Protein AF-0000000066105383 (afdb_homodimer)

Secondary structure (DSSP, 8-state):
---EEEPPPSSEEEEEEEETT-HHHHHHHTT--TT--S-EEEEEEEEETTTEEEEEEEEET----HHHHHHHHHH-TT-EEEEEETTEEEEEEE----SEEESSB--S-TT-GGG-TTS----EEEEEEETTEEEEEETTT--EES-GGGGB-/---EEEPPPSSEEEEEEEETT-HHHHHHHTT--TT--S-EEEEEEEEETTTEEEEEEEEET----HHHHHHHHHH-TT-EEEEEETTEEEEEEE----SEEESSB--S-TT-GGG-TTS----EEEEEEETTEEEEEETTT--EES-GGGGB-

Sequence (306 aa):
MRELVVSKIKEGTVIDHINAGKALLVLKILKIQPGTDLTVSMAMNVPSSKMGKKDIVKVEGMFIRDEELNKIALISPNATINLIRDYEIERKFKVSPPEVVEGVLKCPNHACISNAEREPITPKFYIKTEEMRATARCHYCGRKIENLDNYISMRELVVSKIKEGTVIDHINAGKALLVLKILKIQPGTDLTVSMAMNVPSSKMGKKDIVKVEGMFIRDEELNKIALISPNATINLIRDYEIERKFKVSPPEVVEGVLKCPNHACISNAEREPITPKFYIKTEEMRATARCHYCGRKIENLDNYIS

Radius of gyration: 21.51 Å; Cα contacts (8 Å, |Δi|>4): 738; chains: 2; bounding box: 36×56×56 Å

Organism: Archaeoglobus fulgidus (strain ATCC 49558 / DSM 4304 / JCM 9628 / NBRC 100126 / VC-16) (NCBI:txid224325)

pLDDT: mean 93.0, std 10.9, range [31.27, 98.62]

Structure (mmCIF, N/CA/C/O backbone):
data_AF-0000000066105383-model_v1
#
loop_
_entity.id
_entity.type
_entity.pdbx_description
1 polymer 'Aspartate carbamoyltransferase regulatory chain'
#
loop_
_atom_site.group_PDB
_atom_site.id
_atom_site.type_symbol
_atom_site.label_atom_id
_atom_site.label_alt_id
_atom_site.label_comp_id
_atom_site.label_asym_id
_atom_site.label_entity_id
_atom_site.label_seq_id
_atom_site.pdbx_PDB_ins_code
_atom_site.Cartn_x
_atom_site.Cartn_y
_atom_site.Cartn_z
_atom_site.occupancy
_atom_site.B_iso_or_equiv
_atom_site.auth_seq_id
_atom_site.auth_comp_id
_atom_site.auth_asym_id
_atom_site.auth_atom_id
_atom_site.pdbx_PDB_model_num
ATOM 1 N N . MET A 1 1 ? -7.113 18.406 -16.406 1 31.95 1 MET A N 1
ATOM 2 C CA . MET A 1 1 ? -6.309 17.875 -15.312 1 31.95 1 MET A CA 1
ATOM 3 C C . MET A 1 1 ? -5.543 16.625 -15.742 1 31.95 1 MET A C 1
ATOM 5 O O . MET A 1 1 ? -6.129 15.703 -16.312 1 31.95 1 MET A O 1
ATOM 9 N N . ARG A 1 2 ? -4.27 16.703 -15.906 1 37.91 2 ARG A N 1
ATOM 10 C CA . ARG A 1 2 ? -3.381 15.891 -16.719 1 37.91 2 ARG A CA 1
ATOM 11 C C . ARG A 1 2 ? -3.238 14.484 -16.156 1 37.91 2 ARG A C 1
ATOM 13 O O . ARG A 1 2 ? -3.453 14.266 -14.953 1 37.91 2 ARG A O 1
ATOM 20 N N . GLU A 1 3 ? -3.445 13.445 -16.969 1 42.78 3 GLU A N 1
ATOM 21 C CA . GLU A 1 3 ? -3.131 12.031 -16.766 1 42.78 3 GLU A CA 1
ATOM 22 C C . GLU A 1 3 ? -1.906 11.859 -15.875 1 42.78 3 GLU A C 1
ATOM 24 O O . GLU A 1 3 ? -0.933 12.609 -15.992 1 42.78 3 GLU A O 1
ATOM 29 N N . LEU A 1 4 ? -2.236 11.453 -14.656 1 47.28 4 LEU A N 1
ATOM 30 C CA . LEU A 1 4 ? -1.013 11.07 -13.961 1 47.28 4 LEU A CA 1
ATOM 31 C C . LEU A 1 4 ? -0.136 10.188 -14.836 1 47.28 4 LEU A C 1
ATOM 33 O O . LEU A 1 4 ? -0.562 9.109 -15.258 1 47.28 4 LEU A O 1
ATOM 37 N N . VAL A 1 5 ? 0.763 10.883 -15.555 1 45.59 5 VAL A N 1
ATOM 38 C CA . VAL A 1 5 ? 1.732 10.125 -16.344 1 45.59 5 VAL A CA 1
ATOM 39 C C . VAL A 1 5 ? 2.855 9.625 -15.438 1 45.59 5 VAL A C 1
ATOM 41 O O . VAL A 1 5 ? 3.518 10.414 -14.766 1 45.59 5 VAL A O 1
ATOM 44 N N . VAL A 1 6 ? 2.594 8.352 -14.961 1 57.38 6 VAL A N 1
ATOM 45 C CA . VAL A 1 6 ? 3.775 7.848 -14.266 1 57.38 6 VAL A CA 1
ATOM 46 C C . VAL A 1 6 ? 4.918 7.656 -15.266 1 57.38 6 VAL A C 1
ATOM 48 O O . VAL A 1 6 ? 4.734 7.043 -16.312 1 57.38 6 VAL A O 1
ATOM 51 N N . SER A 1 7 ? 5.926 8.375 -15.062 1 63.88 7 SER A N 1
ATOM 52 C CA . SER A 1 7 ?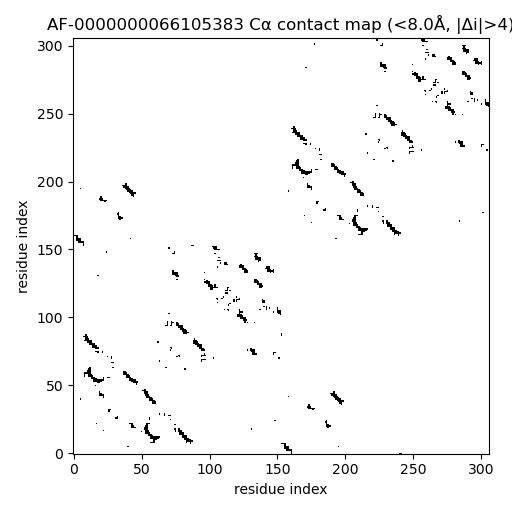 7.098 8.414 -15.93 1 63.88 7 SER A CA 1
ATOM 53 C C . SER A 1 7 ? 7.711 7.027 -16.094 1 63.88 7 SER A C 1
ATOM 55 O O . SER A 1 7 ? 7.504 6.148 -15.25 1 63.88 7 SER A O 1
ATOM 57 N N . LYS A 1 8 ? 8.344 6.855 -17.188 1 78.31 8 LYS A N 1
ATOM 58 C CA . LYS A 1 8 ? 9.148 5.66 -17.438 1 78.31 8 LYS A CA 1
ATOM 59 C C . LYS A 1 8 ? 10.25 5.516 -16.391 1 78.31 8 LYS A C 1
ATOM 61 O O . LYS A 1 8 ? 10.805 6.512 -15.922 1 78.31 8 LYS A O 1
ATOM 66 N N . ILE A 1 9 ? 10.344 4.352 -15.953 1 87 9 ILE A N 1
ATOM 67 C CA . ILE A 1 9 ? 11.414 4.109 -14.992 1 87 9 ILE A CA 1
ATOM 68 C C . ILE A 1 9 ? 12.695 3.727 -15.734 1 87 9 ILE A C 1
ATOM 70 O O . ILE A 1 9 ? 12.648 3.012 -16.734 1 87 9 ILE A O 1
ATOM 74 N N . LYS A 1 10 ? 13.773 4.332 -15.367 1 91.44 10 LYS A N 1
ATOM 75 C CA . LYS A 1 10 ? 15.062 4.055 -15.992 1 91.44 10 LYS A CA 1
ATOM 76 C C . LYS A 1 10 ? 15.531 2.633 -15.688 1 91.44 10 LYS A C 1
ATOM 78 O O . LYS A 1 10 ? 15.969 1.91 -16.578 1 91.44 10 LYS A O 1
ATOM 83 N N . GLU A 1 11 ? 15.562 2.322 -14.367 1 96.38 11 GLU A N 1
ATOM 84 C CA . GLU A 1 11 ? 16 1.008 -13.914 1 96.38 11 GLU A CA 1
ATOM 85 C C . GLU A 1 11 ? 15.094 0.477 -12.805 1 96.38 11 GLU A C 1
ATOM 87 O O . GLU A 1 11 ? 14.82 1.179 -11.828 1 96.38 11 GLU A O 1
ATOM 92 N N . GLY A 1 12 ? 14.602 -0.828 -13.078 1 96.94 12 GLY A N 1
ATOM 93 C CA . GLY A 1 12 ? 13.781 -1.4 -12.031 1 96.94 12 GLY A CA 1
ATOM 94 C C . GLY A 1 12 ? 12.867 -2.512 -12.516 1 96.94 12 GLY A C 1
ATOM 95 O O . GLY A 1 12 ? 13.219 -3.246 -13.445 1 96.94 12 GLY A O 1
ATOM 96 N N . THR A 1 13 ? 11.812 -2.758 -11.797 1 97.5 13 THR A N 1
ATOM 97 C CA . THR A 1 13 ? 10.898 -3.865 -12.055 1 97.5 13 THR A CA 1
ATOM 98 C C . THR A 1 13 ? 9.477 -3.357 -12.266 1 97.5 13 THR A C 1
ATOM 100 O O . THR A 1 13 ? 9.008 -2.484 -11.531 1 97.5 13 THR A O 1
ATOM 103 N N . VAL A 1 14 ? 8.828 -3.812 -13.281 1 97.06 14 VAL A N 1
ATOM 104 C CA . VAL A 1 14 ? 7.402 -3.607 -13.492 1 97.06 14 VAL A CA 1
ATOM 105 C C . VAL A 1 14 ? 6.672 -4.949 -13.43 1 97.06 14 VAL A C 1
ATOM 107 O O . VAL A 1 14 ? 7.047 -5.902 -14.117 1 97.06 14 VAL A O 1
ATOM 110 N N . ILE A 1 15 ? 5.742 -5.039 -12.594 1 97.75 15 ILE A N 1
ATOM 111 C CA . ILE A 1 15 ? 4.898 -6.223 -12.492 1 97.75 15 ILE A CA 1
ATOM 112 C C . ILE A 1 15 ? 3.506 -5.914 -13.031 1 97.75 15 ILE A C 1
ATOM 114 O O . ILE A 1 15 ? 2.764 -5.125 -12.445 1 97.75 15 ILE A O 1
ATOM 118 N N . ASP A 1 16 ? 3.188 -6.512 -14.125 1 96.12 16 ASP A N 1
ATOM 119 C CA . ASP A 1 16 ? 1.928 -6.309 -14.828 1 96.12 16 ASP A CA 1
ATOM 120 C C . ASP A 1 16 ? 1.043 -7.551 -14.742 1 96.12 16 ASP A C 1
ATOM 122 O O . ASP A 1 16 ? 1.505 -8.625 -14.344 1 96.12 16 ASP A O 1
ATOM 126 N N . HIS A 1 17 ? -0.247 -7.352 -14.961 1 97.25 17 HIS A N 1
ATOM 127 C CA . HIS A 1 17 ? -1.22 -8.438 -14.961 1 97.25 17 HIS A CA 1
ATOM 128 C C . HIS A 1 17 ? -1.329 -9.078 -13.578 1 97.25 17 HIS A C 1
ATOM 130 O O . HIS A 1 17 ? -1.425 -10.305 -13.461 1 97.25 17 HIS A O 1
ATOM 136 N N . ILE A 1 18 ? -1.144 -8.305 -12.656 1 97.94 18 ILE A N 1
ATOM 137 C CA . ILE A 1 18 ? -1.436 -8.758 -11.297 1 97.94 18 ILE A CA 1
ATOM 138 C C . ILE A 1 18 ? -2.943 -8.922 -11.125 1 97.94 18 ILE A C 1
ATOM 140 O O . ILE A 1 18 ? -3.727 -8.094 -11.586 1 97.94 18 ILE A O 1
ATOM 144 N N . ASN A 1 19 ? -3.354 -10.023 -10.422 1 97.25 19 ASN A N 1
ATOM 145 C CA . ASN A 1 19 ? -4.77 -10.164 -10.109 1 97.25 19 ASN A CA 1
ATOM 146 C C . ASN A 1 19 ? -5.316 -8.914 -9.414 1 97.25 19 ASN A C 1
ATOM 148 O O . ASN A 1 19 ? -4.66 -8.352 -8.539 1 97.25 19 ASN A O 1
ATOM 152 N N . ALA A 1 20 ? -6.492 -8.555 -9.789 1 97.25 20 ALA A N 1
ATOM 153 C CA . ALA A 1 20 ? -7.094 -7.324 -9.289 1 97.25 20 ALA A CA 1
ATOM 154 C C . ALA A 1 20 ? -7.168 -7.336 -7.762 1 97.25 20 ALA A C 1
ATOM 156 O O . ALA A 1 20 ? -7.547 -8.344 -7.16 1 97.25 20 ALA A O 1
ATOM 157 N N . GLY A 1 21 ? -6.758 -6.246 -7.152 1 97.38 21 GLY A N 1
ATOM 158 C CA . GLY A 1 21 ? -6.863 -6.078 -5.711 1 97.38 21 GLY A CA 1
ATOM 159 C C . GLY A 1 21 ? -5.66 -6.613 -4.957 1 97.38 21 GLY A C 1
ATOM 160 O O . GLY A 1 21 ? -5.645 -6.613 -3.727 1 97.38 21 GLY A O 1
ATOM 161 N N . LYS A 1 22 ? -4.562 -6.949 -5.676 1 97.69 22 LYS A N 1
ATOM 162 C CA . LYS A 1 22 ? -3.465 -7.633 -5 1 97.69 22 LYS A CA 1
ATOM 163 C C . LYS A 1 22 ? -2.207 -6.77 -4.984 1 97.69 22 LYS A C 1
ATOM 165 O O . LYS A 1 22 ? -1.187 -7.16 -4.41 1 97.69 22 LYS A O 1
ATOM 170 N N . ALA A 1 23 ? -2.244 -5.598 -5.543 1 98.06 23 ALA A N 1
ATOM 171 C CA . ALA A 1 23 ? -1.06 -4.754 -5.676 1 98.06 23 ALA A CA 1
ATOM 172 C C . ALA A 1 23 ? -0.435 -4.469 -4.312 1 98.06 23 ALA A C 1
ATOM 174 O O . ALA A 1 23 ? 0.788 -4.52 -4.16 1 98.06 23 ALA A O 1
ATOM 175 N N . LEU A 1 24 ? -1.309 -4.184 -3.33 1 98.06 24 LEU A N 1
ATOM 176 C CA . LEU A 1 24 ? -0.782 -3.881 -2.006 1 98.06 24 LEU A CA 1
ATOM 177 C C . LEU A 1 24 ? -0.097 -5.102 -1.398 1 98.06 24 LEU A C 1
ATOM 179 O O . LEU A 1 24 ? 0.907 -4.969 -0.694 1 98.06 24 LEU A O 1
ATOM 183 N N . LEU A 1 25 ? -0.633 -6.234 -1.678 1 97.5 25 LEU A N 1
ATOM 184 C CA . LEU A 1 25 ? 0.008 -7.461 -1.224 1 97.5 25 LEU A CA 1
ATOM 185 C C . LEU A 1 25 ? 1.344 -7.672 -1.928 1 97.5 25 LEU A C 1
ATOM 187 O O . LEU A 1 25 ? 2.318 -8.102 -1.305 1 97.5 25 LEU A O 1
ATOM 191 N N . VAL A 1 26 ? 1.428 -7.363 -3.193 1 98.25 26 VAL A N 1
ATOM 192 C CA . VAL A 1 26 ? 2.67 -7.457 -3.953 1 98.25 26 VAL A CA 1
ATOM 193 C C . VAL A 1 26 ? 3.721 -6.531 -3.342 1 98.25 26 VAL A C 1
ATOM 195 O O . VAL A 1 26 ? 4.875 -6.93 -3.156 1 98.25 26 VAL A O 1
ATOM 198 N N . LEU A 1 27 ? 3.311 -5.336 -3.018 1 98.06 27 LEU A N 1
ATOM 199 C CA . LEU A 1 27 ? 4.242 -4.41 -2.387 1 98.06 27 LEU A CA 1
ATOM 200 C C . LEU A 1 27 ? 4.766 -4.977 -1.069 1 98.06 27 LEU A C 1
ATOM 202 O O . LEU A 1 27 ? 5.949 -4.844 -0.758 1 98.06 27 LEU A O 1
ATOM 206 N N . LYS A 1 28 ? 3.887 -5.531 -0.313 1 97.12 28 LYS A N 1
ATOM 207 C CA . LYS A 1 28 ? 4.285 -6.16 0.943 1 97.12 28 LYS A CA 1
ATOM 208 C C . LYS A 1 28 ? 5.312 -7.266 0.703 1 97.12 28 LYS A C 1
ATOM 210 O O . LYS A 1 28 ? 6.312 -7.355 1.417 1 97.12 28 LYS A O 1
ATOM 215 N N . ILE A 1 29 ? 5.074 -8.078 -0.29 1 96.88 29 ILE A N 1
ATOM 216 C CA . ILE A 1 29 ? 5.98 -9.164 -0.644 1 96.88 29 ILE A CA 1
ATOM 217 C C . ILE A 1 29 ? 7.352 -8.602 -1.004 1 96.88 29 ILE A C 1
ATOM 219 O O . ILE A 1 29 ? 8.383 -9.188 -0.663 1 96.88 29 ILE A O 1
ATOM 223 N N . LEU A 1 30 ? 7.383 -7.461 -1.673 1 97.5 30 LEU A N 1
ATOM 224 C CA . LEU A 1 30 ? 8.625 -6.816 -2.092 1 97.5 30 LEU A CA 1
ATOM 225 C C . LEU A 1 30 ? 9.25 -6.047 -0.938 1 97.5 30 LEU A C 1
ATOM 227 O O . LEU A 1 30 ? 10.289 -5.406 -1.108 1 97.5 30 LEU A O 1
ATOM 231 N N . LYS A 1 31 ? 8.562 -6.031 0.248 1 96.5 31 LYS A N 1
ATOM 232 C CA . LYS A 1 31 ? 9.031 -5.375 1.468 1 96.5 31 LYS A CA 1
ATOM 233 C C . LYS A 1 31 ? 9.062 -3.857 1.299 1 96.5 31 LYS A C 1
ATOM 235 O O . LYS A 1 31 ? 9.961 -3.189 1.813 1 96.5 31 LYS A O 1
ATOM 240 N N . ILE A 1 32 ? 8.148 -3.412 0.491 1 97.12 32 ILE A N 1
ATOM 241 C CA . ILE A 1 32 ? 7.965 -1.972 0.348 1 97.12 32 ILE A CA 1
ATOM 242 C C . ILE A 1 32 ? 6.965 -1.474 1.388 1 97.12 32 ILE A C 1
ATOM 244 O O . ILE A 1 32 ? 5.793 -1.864 1.371 1 97.12 32 ILE A O 1
ATOM 248 N N . GLN A 1 33 ? 7.391 -0.617 2.209 1 95.94 33 GLN A N 1
ATOM 249 C CA . GLN A 1 33 ? 6.602 -0.143 3.342 1 95.94 33 GLN A CA 1
ATOM 250 C C . GLN A 1 33 ? 6.676 1.377 3.465 1 95.94 33 GLN A C 1
ATOM 252 O O . GLN A 1 33 ? 7.5 2.02 2.811 1 95.94 33 GLN A O 1
ATOM 257 N N . PRO A 1 34 ? 5.738 1.931 4.219 1 95.25 34 PRO A N 1
ATOM 258 C CA . PRO A 1 34 ? 5.82 3.377 4.441 1 95.25 34 PRO A CA 1
ATOM 259 C C . PRO A 1 34 ? 7.223 3.834 4.832 1 95.25 34 PRO A C 1
ATOM 261 O O . PRO A 1 34 ? 7.895 3.168 5.625 1 95.25 34 PRO A O 1
ATOM 264 N N . GLY A 1 35 ? 7.645 4.867 4.234 1 94.19 35 GLY A N 1
ATOM 265 C CA . GLY A 1 35 ? 8.938 5.438 4.578 1 94.19 35 GLY A CA 1
ATOM 266 C C . GLY A 1 35 ? 10.047 5.012 3.635 1 94.19 35 GLY A C 1
ATOM 267 O O . GLY A 1 35 ? 11.18 5.477 3.75 1 94.19 35 GLY A O 1
ATOM 268 N N . THR A 1 36 ? 9.773 4.113 2.695 1 96 36 THR A N 1
ATOM 269 C CA . THR A 1 36 ? 10.781 3.697 1.73 1 96 36 THR A CA 1
ATOM 270 C C . THR A 1 36 ? 11.281 4.891 0.919 1 96 36 THR A C 1
ATOM 272 O O . THR A 1 36 ? 10.547 5.855 0.71 1 96 36 THR A O 1
ATOM 275 N N . ASP A 1 37 ? 12.469 4.805 0.45 1 96 37 ASP A N 1
ATOM 276 C CA . ASP A 1 37 ? 13.016 5.852 -0.411 1 96 37 ASP A CA 1
ATOM 277 C C . ASP A 1 37 ? 12.859 5.484 -1.886 1 96 37 ASP A C 1
ATOM 279 O O . ASP A 1 37 ? 13.195 6.277 -2.768 1 96 37 ASP A O 1
ATOM 283 N N . LEU A 1 38 ? 12.352 4.301 -2.148 1 96.69 38 LEU A N 1
ATOM 284 C CA . LEU A 1 38 ? 12.188 3.854 -3.527 1 96.69 38 LEU A CA 1
ATOM 285 C C . LEU A 1 38 ? 11.047 4.594 -4.211 1 96.69 38 LEU A C 1
ATOM 287 O O . LEU A 1 38 ? 10.023 4.887 -3.58 1 96.69 38 LEU A O 1
ATOM 291 N N . THR A 1 39 ? 11.242 4.926 -5.445 1 96.69 39 THR A N 1
ATOM 292 C CA . THR A 1 39 ? 10.156 5.426 -6.273 1 96.69 39 THR A CA 1
ATOM 293 C C . THR A 1 39 ? 9.234 4.285 -6.707 1 96.69 39 THR A C 1
ATOM 295 O O . THR A 1 39 ? 9.688 3.318 -7.324 1 96.69 39 THR A O 1
ATOM 298 N N . VAL A 1 40 ? 7.973 4.379 -6.336 1 96.75 40 VAL A N 1
ATOM 299 C CA . VAL A 1 40 ? 7.02 3.299 -6.559 1 96.75 40 VAL A CA 1
ATOM 300 C C . VAL A 1 40 ? 5.734 3.857 -7.168 1 96.75 40 VAL A C 1
ATOM 302 O O . VAL A 1 40 ? 5.25 4.91 -6.746 1 96.75 40 VAL A O 1
ATOM 305 N N . SER A 1 41 ? 5.191 3.215 -8.125 1 96 41 SER A N 1
ATOM 306 C CA . SER A 1 41 ? 3.857 3.51 -8.633 1 96 41 SER A CA 1
ATOM 307 C C . SER A 1 41 ? 2.996 2.254 -8.688 1 96 41 SER A C 1
ATOM 309 O O . SER A 1 41 ? 3.504 1.156 -8.93 1 96 41 SER A O 1
ATOM 311 N N . MET A 1 42 ? 1.736 2.473 -8.484 1 96.19 42 MET A N 1
ATOM 312 C CA . MET A 1 42 ? 0.823 1.335 -8.523 1 96.19 42 MET A CA 1
ATOM 313 C C . MET A 1 42 ? -0.547 1.755 -9.039 1 96.19 42 MET A C 1
ATOM 315 O O . MET A 1 42 ? -0.974 2.893 -8.836 1 96.19 42 MET A O 1
ATOM 319 N N . ALA A 1 43 ? -1.162 0.905 -9.758 1 96.12 43 ALA A N 1
ATOM 320 C CA . ALA A 1 43 ? -2.57 0.989 -10.141 1 96.12 43 ALA A CA 1
ATOM 321 C C . ALA A 1 43 ? -3.311 -0.297 -9.789 1 96.12 43 ALA A C 1
ATOM 323 O O . ALA A 1 43 ? -2.869 -1.393 -10.141 1 96.12 43 ALA A O 1
ATOM 324 N N . MET A 1 44 ? -4.352 -0.141 -9.117 1 96.81 44 MET A N 1
ATOM 325 C CA . MET A 1 44 ? -5.102 -1.289 -8.617 1 96.81 44 MET A CA 1
ATOM 326 C C . MET A 1 44 ? -6.531 -1.274 -9.156 1 96.81 44 MET A C 1
ATOM 328 O O . MET A 1 44 ? -7.176 -0.225 -9.18 1 96.81 44 MET A O 1
ATOM 332 N N . ASN A 1 45 ? -7.008 -2.428 -9.617 1 97 45 ASN A N 1
ATOM 333 C CA . ASN A 1 45 ? -8.359 -2.619 -10.125 1 97 45 ASN A CA 1
ATOM 334 C C . ASN A 1 45 ? -8.625 -1.763 -11.359 1 97 45 ASN A C 1
ATOM 336 O O . ASN A 1 45 ? -9.711 -1.207 -11.516 1 97 45 ASN A O 1
ATOM 340 N N . VAL A 1 46 ? -7.668 -1.645 -12.219 1 94.88 46 VAL A N 1
ATOM 341 C CA . VAL A 1 46 ? -7.863 -0.887 -13.453 1 94.88 46 VAL A CA 1
ATOM 342 C C . VAL A 1 46 ? -8.391 -1.809 -14.547 1 94.88 46 VAL A C 1
ATOM 344 O O . VAL A 1 46 ? -8.172 -3.021 -14.508 1 94.88 46 VAL A O 1
ATOM 347 N N . PRO A 1 47 ? -9.109 -1.272 -15.453 1 93.56 47 PRO A N 1
ATOM 348 C CA . PRO A 1 47 ? -9.656 -2.111 -16.531 1 93.56 47 PRO A CA 1
ATOM 349 C C . PRO A 1 47 ? -8.57 -2.824 -17.328 1 93.56 47 PRO A C 1
ATOM 351 O O . PRO A 1 47 ? -7.492 -2.264 -17.547 1 93.56 47 PRO A O 1
ATOM 354 N N . SER A 1 48 ? -8.898 -4.07 -17.672 1 93.44 48 SER A N 1
ATOM 355 C CA . SER A 1 48 ? -8.008 -4.895 -18.484 1 93.44 48 SER A CA 1
ATOM 356 C C . SER A 1 48 ? -8.789 -5.672 -19.531 1 93.44 48 SER A C 1
ATOM 358 O O . SER A 1 48 ? -9.797 -6.309 -19.219 1 93.44 48 SER A O 1
ATOM 360 N N . SER A 1 49 ? -8.344 -5.609 -20.75 1 92.19 49 SER A N 1
ATOM 361 C CA . SER A 1 49 ? -9.016 -6.328 -21.828 1 92.19 49 SER A CA 1
ATOM 362 C C . SER A 1 49 ? -8.867 -7.836 -21.656 1 92.19 49 SER A C 1
ATOM 364 O O . SER A 1 49 ? -9.789 -8.594 -21.984 1 92.19 49 SER A O 1
ATOM 366 N N . LYS A 1 50 ? -7.809 -8.242 -21.125 1 88.44 50 LYS A N 1
ATOM 367 C CA . LYS A 1 50 ? -7.488 -9.664 -21.016 1 88.44 50 LYS A CA 1
ATOM 368 C C . LYS A 1 50 ? -8.07 -10.266 -19.75 1 88.44 50 LYS A C 1
ATOM 370 O O . LYS A 1 50 ? -8.578 -11.383 -19.75 1 88.44 50 LYS A O 1
ATOM 375 N N . MET A 1 51 ? -8.117 -9.461 -18.688 1 92.94 51 MET A N 1
ATOM 376 C CA . MET A 1 51 ? -8.406 -10.031 -17.375 1 92.94 51 MET A CA 1
ATOM 377 C C . MET A 1 51 ? -9.672 -9.422 -16.781 1 92.94 51 MET A C 1
ATOM 379 O O . MET A 1 51 ? -10.086 -9.789 -15.688 1 92.94 51 MET A O 1
ATOM 383 N N . GLY A 1 52 ? -10.344 -8.453 -17.516 1 94.81 52 GLY A N 1
ATOM 384 C CA . GLY A 1 52 ? -11.391 -7.637 -16.922 1 94.81 52 GLY A CA 1
ATOM 385 C C . GLY A 1 52 ? -10.852 -6.473 -16.109 1 94.81 52 GLY A C 1
ATOM 386 O O . GLY A 1 52 ? -10.977 -5.316 -16.516 1 94.81 52 GLY A O 1
ATOM 387 N N . LYS A 1 53 ? -10.195 -6.887 -14.992 1 96.31 53 LYS A N 1
ATOM 388 C CA . LYS A 1 53 ? -9.453 -5.93 -14.172 1 96.31 53 LYS A CA 1
ATOM 389 C C . LYS A 1 53 ? -8.062 -6.457 -13.836 1 96.31 53 LYS A C 1
ATOM 391 O O . LYS A 1 53 ? -7.852 -7.672 -13.781 1 96.31 53 LYS A O 1
ATOM 396 N N . LYS A 1 54 ? -7.203 -5.57 -13.672 1 96.88 54 LYS A N 1
ATOM 397 C CA . LYS A 1 54 ? -5.848 -5.965 -13.289 1 96.88 54 LYS A CA 1
ATOM 398 C C . LYS A 1 54 ? -5.188 -4.898 -12.422 1 96.88 54 LYS A C 1
ATOM 400 O O . LYS A 1 54 ? -5.688 -3.775 -12.32 1 96.88 54 LYS A O 1
ATOM 405 N N . ASP A 1 55 ? -4.07 -5.312 -11.789 1 96.94 55 ASP A N 1
ATOM 406 C CA . ASP A 1 55 ? -3.197 -4.387 -11.078 1 96.94 55 ASP A CA 1
ATOM 407 C C . ASP A 1 55 ? -1.824 -4.305 -11.742 1 96.94 55 ASP A C 1
ATOM 409 O O . ASP A 1 55 ? -1.464 -5.172 -12.539 1 96.94 55 ASP A O 1
ATOM 413 N N . ILE A 1 56 ? -1.109 -3.229 -11.398 1 96.88 56 ILE A N 1
ATOM 414 C CA . ILE A 1 56 ? 0.245 -2.998 -11.891 1 96.88 56 ILE A CA 1
ATOM 415 C C . ILE A 1 56 ? 1.092 -2.363 -10.789 1 96.88 56 ILE A C 1
ATOM 417 O O . ILE A 1 56 ? 0.612 -1.501 -10.047 1 96.88 56 ILE A O 1
ATOM 421 N N . VAL A 1 57 ? 2.318 -2.793 -10.734 1 97.12 57 VAL A N 1
ATOM 422 C CA . VAL A 1 57 ? 3.268 -2.213 -9.797 1 97.12 57 VAL A CA 1
ATOM 423 C C . VAL A 1 57 ? 4.582 -1.905 -10.508 1 97.12 57 VAL A C 1
ATOM 425 O O . VAL A 1 57 ? 5.09 -2.732 -11.273 1 97.12 57 VAL A O 1
ATOM 428 N N . LYS A 1 58 ? 5.059 -0.717 -10.359 1 96.31 58 LYS A N 1
ATOM 429 C CA . LYS A 1 58 ? 6.359 -0.296 -10.867 1 96.31 58 LYS A CA 1
ATOM 430 C C . LYS A 1 58 ? 7.273 0.156 -9.727 1 96.31 58 LYS A C 1
ATOM 432 O O . LYS A 1 58 ? 6.891 0.999 -8.914 1 96.31 58 LYS A O 1
ATOM 437 N N . VAL A 1 59 ? 8.453 -0.427 -9.656 1 97.06 59 VAL A N 1
ATOM 438 C CA . VAL A 1 59 ? 9.422 -0.044 -8.633 1 97.06 59 VAL A CA 1
ATOM 439 C C . VAL A 1 59 ? 10.742 0.331 -9.297 1 97.06 59 VAL A C 1
ATOM 441 O O . VAL A 1 59 ? 11.375 -0.499 -9.961 1 97.06 59 VAL A O 1
ATOM 444 N N . GLU A 1 60 ? 11.156 1.511 -9.062 1 96.31 60 GLU A N 1
ATOM 445 C CA . GLU A 1 60 ? 12.422 1.977 -9.617 1 96.31 60 GLU A CA 1
ATOM 446 C C . GLU A 1 60 ? 13.594 1.639 -8.695 1 96.31 60 GLU A C 1
ATOM 448 O O . GLU A 1 60 ? 13.484 1.778 -7.477 1 96.31 60 GLU A O 1
ATOM 453 N N . GLY A 1 61 ? 14.656 1.141 -9.281 1 94.06 61 GLY A N 1
ATOM 454 C CA . GLY A 1 61 ? 15.891 0.931 -8.547 1 94.06 61 GLY A CA 1
ATOM 455 C C . GLY A 1 61 ? 15.953 -0.418 -7.855 1 94.06 61 GLY A C 1
ATOM 456 O O . GLY A 1 61 ? 16.812 -0.643 -6.996 1 94.06 61 GLY A O 1
ATOM 457 N N . MET A 1 62 ? 15.031 -1.247 -8.18 1 94.38 62 MET A N 1
ATOM 458 C CA . MET A 1 62 ? 15.008 -2.549 -7.523 1 94.38 62 MET A CA 1
ATOM 459 C C . MET A 1 62 ? 14.719 -3.66 -8.523 1 94.38 62 MET A C 1
ATOM 461 O O . MET A 1 62 ? 13.906 -3.484 -9.438 1 94.38 62 MET A O 1
ATOM 465 N N . PHE A 1 63 ? 15.414 -4.758 -8.312 1 95.56 63 PHE A N 1
ATOM 466 C CA . PHE A 1 63 ? 15.141 -5.949 -9.109 1 95.56 63 PHE A CA 1
ATOM 467 C C . PHE A 1 63 ? 14.648 -7.09 -8.227 1 95.56 63 PHE A C 1
ATOM 469 O O . PHE A 1 63 ? 15.188 -7.316 -7.137 1 95.56 63 PHE A O 1
ATOM 476 N N . ILE A 1 64 ? 13.719 -7.727 -8.719 1 95.38 64 ILE A N 1
ATOM 477 C CA . ILE A 1 64 ? 13.008 -8.75 -7.961 1 95.38 64 ILE A CA 1
ATOM 478 C C . ILE A 1 64 ? 13.867 -10.016 -7.879 1 95.38 64 ILE A C 1
ATOM 480 O O . ILE A 1 64 ? 14.516 -10.398 -8.852 1 95.38 64 ILE A O 1
ATOM 484 N N . ARG A 1 65 ? 13.82 -10.672 -6.758 1 94.56 65 ARG A N 1
ATOM 485 C CA . ARG A 1 65 ? 14.531 -11.93 -6.539 1 94.56 65 ARG A CA 1
ATOM 486 C C . ARG A 1 65 ? 13.586 -13.117 -6.648 1 94.56 65 ARG A C 1
ATOM 488 O O . ARG A 1 65 ? 12.367 -12.953 -6.625 1 94.56 65 ARG A O 1
ATOM 495 N N . ASP A 1 66 ? 14.148 -14.258 -6.664 1 92.5 66 ASP A N 1
ATOM 496 C CA . ASP A 1 66 ? 13.398 -15.492 -6.875 1 92.5 66 ASP A CA 1
ATOM 497 C C . ASP A 1 66 ? 12.391 -15.727 -5.75 1 92.5 66 ASP A C 1
ATOM 499 O O . ASP A 1 66 ? 11.273 -16.188 -5.992 1 92.5 66 ASP A O 1
ATOM 503 N N . GLU A 1 67 ? 12.766 -15.477 -4.59 1 92.5 67 GLU A N 1
ATOM 504 C CA . GLU A 1 67 ? 11.883 -15.688 -3.453 1 92.5 67 GLU A CA 1
ATOM 505 C C . GLU A 1 67 ? 10.602 -14.867 -3.586 1 92.5 67 GLU A C 1
ATOM 507 O O . GLU A 1 67 ? 9.5 -15.375 -3.367 1 92.5 67 GLU A O 1
ATOM 512 N N . GLU A 1 68 ? 10.758 -13.617 -3.967 1 95.69 68 GLU A N 1
ATOM 513 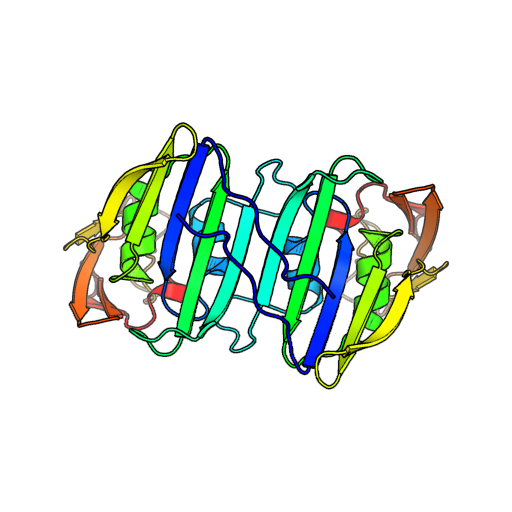C CA . GLU A 1 68 ? 9.602 -12.75 -4.172 1 95.69 68 GLU A CA 1
ATOM 514 C C . GLU A 1 68 ? 8.781 -13.195 -5.375 1 95.69 68 GLU A C 1
ATOM 516 O O . GLU A 1 68 ? 7.547 -13.172 -5.34 1 95.69 68 GLU A O 1
ATOM 521 N N . LEU A 1 69 ? 9.484 -13.633 -6.348 1 95.69 69 LEU A N 1
ATOM 522 C CA . LEU A 1 69 ? 8.82 -14.109 -7.555 1 95.69 69 LEU A CA 1
ATOM 523 C C . LEU A 1 69 ? 7.879 -15.266 -7.238 1 95.69 69 LEU A C 1
ATOM 525 O O . LEU A 1 69 ? 6.734 -15.281 -7.695 1 95.69 69 LEU A O 1
ATOM 529 N N . ASN A 1 70 ? 8.352 -16.203 -6.488 1 94.38 70 ASN A N 1
ATOM 530 C CA . ASN A 1 70 ? 7.555 -17.359 -6.121 1 94.38 70 ASN A CA 1
ATOM 531 C C . ASN A 1 70 ? 6.316 -16.969 -5.324 1 94.38 70 ASN A C 1
ATOM 533 O O . ASN A 1 70 ? 5.227 -17.5 -5.562 1 94.38 70 ASN A O 1
ATOM 537 N N . LYS A 1 71 ? 6.48 -16.062 -4.465 1 96.88 71 LYS A N 1
ATOM 538 C CA . LYS A 1 71 ? 5.352 -15.594 -3.668 1 96.88 71 LYS A CA 1
ATOM 539 C C . LYS A 1 71 ? 4.316 -14.891 -4.543 1 96.88 71 LYS A C 1
ATOM 541 O O . LYS A 1 71 ? 3.115 -15.133 -4.402 1 96.88 71 LYS A O 1
ATOM 546 N N . ILE A 1 72 ? 4.77 -14.07 -5.453 1 97.88 72 ILE A N 1
ATOM 547 C CA . ILE A 1 72 ? 3.881 -13.336 -6.344 1 97.88 72 ILE A CA 1
ATOM 548 C C . ILE A 1 72 ? 3.123 -14.312 -7.242 1 97.88 72 ILE A C 1
ATOM 550 O O . ILE A 1 72 ? 1.922 -14.148 -7.469 1 97.88 72 ILE A O 1
ATOM 554 N N . ALA A 1 73 ? 3.84 -15.328 -7.68 1 97.44 73 ALA A N 1
ATOM 555 C CA . ALA A 1 73 ? 3.223 -16.312 -8.555 1 97.44 73 ALA A CA 1
ATOM 556 C C . ALA A 1 73 ? 2.068 -17.031 -7.855 1 97.44 73 ALA A C 1
ATOM 558 O O . ALA A 1 73 ? 1.109 -17.453 -8.5 1 97.44 73 ALA A O 1
ATOM 559 N N . LEU A 1 74 ? 2.133 -17.172 -6.578 1 97.06 74 LEU A N 1
ATOM 560 C CA . LEU A 1 74 ? 1.102 -17.859 -5.812 1 97.06 74 LEU A CA 1
ATOM 561 C C . LEU A 1 74 ? -0.172 -17.016 -5.738 1 97.06 74 LEU A C 1
ATOM 563 O O . LEU A 1 74 ? -1.278 -17.562 -5.734 1 97.06 74 LEU A O 1
ATOM 567 N N . ILE A 1 75 ? -0.044 -15.68 -5.742 1 96.62 75 ILE A N 1
ATOM 568 C CA . ILE A 1 75 ? -1.229 -14.852 -5.547 1 96.62 75 ILE A CA 1
ATOM 569 C C . ILE A 1 75 ? -1.701 -14.305 -6.891 1 96.62 75 ILE A C 1
ATOM 571 O O . ILE A 1 75 ? -2.834 -13.828 -7.012 1 96.62 75 ILE A O 1
ATOM 575 N N . SER A 1 76 ? -0.805 -14.352 -7.793 1 97.38 76 SER A N 1
ATOM 576 C CA . SER A 1 76 ? -1.098 -13.883 -9.141 1 97.38 76 SER A CA 1
ATOM 577 C C . SER A 1 76 ? -0.369 -14.719 -10.188 1 97.38 76 SER A C 1
ATOM 579 O O . SER A 1 76 ? 0.627 -14.273 -10.766 1 97.38 76 SER A O 1
ATOM 581 N N . PRO A 1 77 ? -0.908 -15.859 -10.562 1 97.12 77 PRO A N 1
ATOM 582 C CA . PRO A 1 77 ? -0.202 -16.844 -11.383 1 97.12 77 PRO A CA 1
ATOM 583 C C . PRO A 1 77 ? 0.025 -16.359 -12.812 1 97.12 77 PRO A C 1
ATOM 585 O O . PRO A 1 77 ? 0.837 -16.938 -13.547 1 97.12 77 PRO A O 1
ATOM 588 N N . ASN A 1 78 ? -0.639 -15.32 -13.242 1 95 78 ASN A N 1
ATOM 589 C CA . ASN A 1 78 ? -0.516 -14.844 -14.617 1 95 78 ASN A CA 1
ATOM 590 C C . ASN A 1 78 ? 0.269 -13.539 -14.695 1 95 78 ASN A C 1
ATOM 592 O O . ASN A 1 78 ? 0.334 -12.906 -15.75 1 95 78 ASN A O 1
ATOM 596 N N . ALA A 1 79 ? 0.834 -13.125 -13.594 1 97.81 79 ALA A N 1
ATOM 597 C CA . ALA A 1 79 ? 1.59 -11.875 -13.562 1 97.81 79 ALA A CA 1
ATOM 598 C C . ALA A 1 79 ? 2.771 -11.93 -14.531 1 97.81 79 ALA A C 1
ATOM 600 O O . ALA A 1 79 ? 3.342 -12.992 -14.766 1 97.81 79 ALA A O 1
ATOM 601 N N . THR A 1 80 ? 3.1 -10.82 -15.055 1 97.94 80 THR A N 1
ATOM 602 C CA . THR A 1 80 ? 4.238 -10.656 -15.953 1 97.94 80 THR A CA 1
ATOM 603 C C . THR A 1 80 ? 5.281 -9.727 -15.344 1 97.94 80 THR A C 1
ATOM 605 O O . THR A 1 80 ? 4.945 -8.633 -14.867 1 97.94 80 THR A O 1
ATOM 608 N N . ILE A 1 81 ? 6.492 -10.156 -15.367 1 98 81 ILE A N 1
ATOM 609 C CA . ILE A 1 81 ? 7.594 -9.367 -14.828 1 98 81 ILE A CA 1
ATOM 610 C C . ILE A 1 81 ? 8.367 -8.719 -15.977 1 98 81 ILE A C 1
ATOM 612 O O . ILE A 1 81 ? 8.781 -9.398 -16.922 1 98 81 ILE A O 1
ATOM 616 N N . ASN A 1 82 ? 8.477 -7.453 -15.961 1 96.69 82 ASN A N 1
ATOM 617 C CA . ASN A 1 82 ? 9.32 -6.695 -16.875 1 96.69 82 ASN A CA 1
ATOM 618 C C . ASN A 1 82 ? 10.523 -6.082 -16.156 1 96.69 82 ASN A C 1
ATOM 620 O O . ASN A 1 82 ? 10.352 -5.277 -15.242 1 96.69 82 ASN A O 1
ATOM 624 N N . LEU A 1 83 ? 11.672 -6.523 -16.469 1 97.12 83 LEU A N 1
ATOM 625 C CA . LEU A 1 83 ? 12.891 -5.91 -15.961 1 97.12 83 LEU A CA 1
ATOM 626 C C . LEU A 1 83 ? 13.352 -4.781 -16.875 1 97.12 83 LEU A C 1
ATOM 628 O O . LEU A 1 83 ? 13.586 -5 -18.062 1 97.12 83 LEU A O 1
ATOM 632 N N . ILE A 1 84 ? 13.391 -3.621 -16.297 1 96.19 84 ILE A N 1
ATOM 633 C CA . ILE A 1 84 ? 13.711 -2.426 -17.062 1 96.19 84 ILE A CA 1
ATOM 634 C C . ILE A 1 84 ? 15.164 -2.025 -16.812 1 96.19 84 ILE A C 1
ATOM 636 O O . ILE A 1 84 ? 15.602 -1.93 -15.664 1 96.19 84 ILE A O 1
ATOM 640 N N . ARG A 1 85 ? 15.961 -1.851 -17.828 1 95.56 85 ARG A N 1
ATOM 641 C CA . ARG A 1 85 ? 17.312 -1.322 -17.797 1 95.56 85 ARG A CA 1
ATOM 642 C C . ARG A 1 85 ? 17.516 -0.257 -18.875 1 95.56 85 ARG A C 1
ATOM 644 O O . ARG A 1 85 ? 17.188 -0.477 -20.047 1 95.56 85 ARG A O 1
ATOM 651 N N . ASP A 1 86 ? 18 0.935 -18.469 1 94.62 86 ASP A N 1
ATOM 652 C CA . ASP A 1 86 ? 18.234 2.055 -19.359 1 94.62 86 ASP A CA 1
ATOM 653 C C . ASP A 1 86 ? 17 2.387 -20.188 1 94.62 86 ASP A C 1
ATOM 655 O O . ASP A 1 86 ? 17.047 2.459 -21.406 1 94.62 86 ASP A O 1
ATOM 659 N N . TYR A 1 87 ? 15.875 2.422 -19.531 1 92.56 87 TYR A N 1
ATOM 660 C CA . TYR A 1 87 ? 14.586 2.863 -20.062 1 92.56 87 TYR A CA 1
ATOM 661 C C . TYR A 1 87 ? 14 1.832 -21.016 1 92.56 87 TYR A C 1
ATOM 663 O O . TYR A 1 87 ? 12.961 2.064 -21.625 1 92.56 87 TYR A O 1
ATOM 671 N N . GLU A 1 88 ? 14.664 0.663 -21 1 93.75 88 GLU A N 1
ATOM 672 C CA . GLU A 1 88 ? 14.18 -0.37 -21.922 1 93.75 88 GLU A CA 1
ATOM 673 C C . GLU A 1 88 ? 13.922 -1.68 -21.188 1 93.75 88 GLU A C 1
ATOM 675 O O . GLU A 1 88 ? 14.562 -1.967 -20.172 1 93.75 88 GLU A O 1
ATOM 680 N N . ILE A 1 89 ? 12.969 -2.41 -21.859 1 94.56 89 ILE A N 1
ATOM 681 C CA . ILE A 1 89 ? 12.703 -3.736 -21.297 1 94.56 89 ILE A CA 1
ATOM 682 C C . ILE A 1 89 ? 13.867 -4.672 -21.641 1 94.56 89 ILE A C 1
ATOM 684 O O . ILE A 1 89 ? 14.141 -4.945 -22.812 1 94.56 89 ILE A O 1
ATOM 688 N N . GLU A 1 90 ? 14.555 -5.066 -20.641 1 96.5 90 GLU A N 1
ATOM 689 C CA . GLU A 1 90 ? 15.641 -6.031 -20.812 1 96.5 90 GLU A CA 1
ATOM 690 C C . GLU A 1 90 ? 15.102 -7.457 -20.859 1 96.5 90 GLU A C 1
ATOM 692 O O . GLU A 1 90 ? 15.539 -8.266 -21.688 1 96.5 90 GLU A O 1
ATOM 697 N N . ARG A 1 91 ? 14.203 -7.781 -19.938 1 96.19 91 ARG A N 1
ATOM 698 C CA . ARG A 1 91 ? 13.578 -9.094 -19.875 1 96.19 91 ARG A CA 1
ATOM 699 C C . ARG A 1 91 ? 12.102 -8.977 -19.516 1 96.19 91 ARG A C 1
ATOM 701 O O . ARG A 1 91 ? 11.719 -8.156 -18.688 1 96.19 91 ARG A O 1
ATOM 708 N N . LYS A 1 92 ? 11.344 -9.758 -20.188 1 95.38 92 LYS A N 1
ATOM 709 C CA . LYS A 1 92 ? 9.914 -9.914 -19.922 1 95.38 92 LYS A CA 1
ATOM 710 C C . LYS A 1 92 ? 9.531 -11.391 -19.797 1 95.38 92 LYS A C 1
ATOM 712 O O . LYS A 1 92 ? 9.82 -12.18 -20.703 1 95.38 92 LYS A O 1
ATOM 717 N N . PHE A 1 93 ? 8.977 -11.727 -18.672 1 96.06 93 PHE A N 1
ATOM 718 C CA . PHE A 1 93 ? 8.57 -13.117 -18.531 1 96.06 93 PHE A CA 1
ATOM 719 C C . PHE A 1 93 ? 7.379 -13.258 -17.594 1 96.06 93 PHE A C 1
ATOM 721 O O . PHE A 1 93 ? 7.188 -12.422 -16.703 1 96.06 93 PHE A O 1
ATOM 728 N N . LYS A 1 94 ? 6.648 -14.305 -17.781 1 96.06 94 LYS A N 1
ATOM 729 C CA . LYS A 1 94 ? 5.547 -14.656 -16.891 1 96.06 94 LYS A CA 1
ATOM 730 C C . LYS A 1 94 ? 6.047 -15.414 -15.672 1 96.06 94 LYS A C 1
ATOM 732 O O . LYS A 1 94 ? 6.992 -16.203 -15.766 1 96.06 94 LYS A O 1
ATOM 737 N N . VAL A 1 95 ? 5.34 -15.18 -14.633 1 96.38 95 VAL A N 1
ATOM 738 C CA . VAL A 1 95 ? 5.66 -15.992 -13.469 1 96.38 95 VAL A CA 1
ATOM 739 C C . VAL A 1 95 ? 5.047 -17.391 -13.625 1 96.38 95 VAL A C 1
ATOM 741 O O . VAL A 1 95 ? 4.172 -17.594 -14.469 1 96.38 95 VAL A O 1
ATOM 744 N N . SER A 1 96 ? 5.562 -18.312 -12.836 1 92.69 96 SER A N 1
ATOM 745 C CA . SER A 1 96 ? 5.039 -19.672 -12.758 1 92.69 96 SER A CA 1
ATOM 746 C C . SER A 1 96 ? 5.074 -20.188 -11.328 1 92.69 96 SER A C 1
ATOM 748 O O . SER A 1 96 ? 6.145 -20.281 -10.719 1 92.69 96 SER A O 1
ATOM 750 N N . PRO A 1 97 ? 3.887 -20.469 -10.922 1 94.88 97 PRO A N 1
ATOM 751 C CA . PRO A 1 97 ? 3.898 -21 -9.555 1 94.88 97 PRO A CA 1
ATOM 752 C C . PRO A 1 97 ? 4.684 -22.312 -9.445 1 94.88 97 PRO A C 1
ATOM 754 O O . PRO A 1 97 ? 4.59 -23.172 -10.336 1 94.88 97 PRO A O 1
ATOM 757 N N . PRO A 1 98 ? 5.445 -22.438 -8.414 1 95.25 98 PRO A N 1
ATOM 758 C CA . PRO A 1 98 ? 6.137 -23.703 -8.188 1 95.25 98 PRO A CA 1
ATOM 759 C C . PRO A 1 98 ? 5.188 -24.828 -7.797 1 95.25 98 PRO A C 1
ATOM 761 O O . PRO A 1 98 ? 4.062 -24.578 -7.359 1 95.25 98 PRO A O 1
ATOM 764 N N . GLU A 1 99 ? 5.668 -26.047 -7.941 1 96.69 99 GLU A N 1
ATOM 765 C CA . GLU A 1 99 ? 4.852 -27.203 -7.574 1 96.69 99 GLU A CA 1
ATOM 766 C C . GLU A 1 99 ? 4.828 -27.391 -6.059 1 96.69 99 GLU A C 1
ATOM 768 O O . GLU A 1 99 ? 3.85 -27.906 -5.512 1 96.69 99 GLU A O 1
ATOM 773 N N . VAL A 1 100 ? 5.965 -27.062 -5.523 1 97.62 100 VAL A N 1
ATOM 774 C CA . VAL A 1 100 ? 6.117 -27.188 -4.078 1 97.62 100 VAL A CA 1
ATOM 775 C C . VAL A 1 100 ? 6.754 -25.938 -3.504 1 97.62 100 VAL A C 1
ATOM 777 O O . VAL A 1 100 ? 7.668 -25.359 -4.105 1 97.62 100 VAL A O 1
ATOM 780 N N . VAL A 1 101 ? 6.215 -25.469 -2.365 1 96.81 101 VAL A N 1
ATOM 781 C CA . VAL A 1 101 ? 6.84 -24.344 -1.691 1 96.81 101 VAL A CA 1
ATOM 782 C C . VAL A 1 101 ? 7.16 -24.719 -0.245 1 96.81 101 VAL A C 1
ATOM 784 O O . VAL A 1 101 ? 6.41 -25.453 0.391 1 96.81 101 VAL A O 1
ATOM 787 N N . GLU A 1 102 ? 8.273 -24.188 0.207 1 95.81 102 GLU A N 1
ATOM 788 C CA . GLU A 1 102 ? 8.688 -24.359 1.598 1 95.81 102 GLU A CA 1
ATOM 789 C C . GLU A 1 102 ? 8.961 -23 2.26 1 95.81 102 GLU A C 1
ATOM 791 O O . GLU A 1 102 ? 9.695 -22.188 1.719 1 95.81 102 GLU A O 1
ATOM 796 N N . GLY A 1 103 ? 8.312 -22.766 3.348 1 93.44 103 GLY A N 1
ATOM 797 C CA . GLY A 1 103 ? 8.586 -21.562 4.129 1 93.44 103 GLY A CA 1
ATOM 798 C C . GLY A 1 103 ? 7.914 -20.328 3.57 1 93.44 103 GLY A C 1
ATOM 799 O O . GLY A 1 103 ? 8.281 -19.203 3.922 1 93.44 103 GLY A O 1
ATOM 800 N N . VAL A 1 104 ? 6.93 -20.516 2.756 1 94.88 104 VAL A N 1
ATOM 801 C CA . VAL A 1 104 ? 6.309 -19.391 2.061 1 94.88 104 VAL A CA 1
ATOM 802 C C . VAL A 1 104 ? 4.879 -19.203 2.561 1 94.88 104 VAL A C 1
ATOM 804 O O . VAL A 1 104 ? 4.367 -18.078 2.574 1 94.88 104 VAL A O 1
ATOM 807 N N . LEU A 1 105 ? 4.273 -20.297 3.018 1 96.19 105 LEU A N 1
ATOM 808 C CA . LEU A 1 105 ? 2.891 -20.312 3.488 1 96.19 105 LEU A CA 1
ATOM 809 C C . LEU A 1 105 ? 2.805 -20.844 4.914 1 96.19 105 LEU A C 1
ATOM 811 O O . LEU A 1 105 ? 3.633 -21.656 5.328 1 96.19 105 LEU A O 1
ATOM 815 N N . LYS A 1 106 ? 1.858 -20.344 5.555 1 95.56 106 LYS A N 1
ATOM 816 C CA . LYS A 1 106 ? 1.498 -20.906 6.852 1 95.56 106 LYS A CA 1
ATOM 817 C C . LYS A 1 106 ? 0.243 -21.766 6.75 1 95.56 106 LYS A C 1
ATOM 819 O O . LYS A 1 106 ? -0.692 -21.422 6.02 1 95.56 106 LYS A O 1
ATOM 824 N N . CYS A 1 107 ? 0.264 -22.766 7.555 1 96.81 107 CYS A N 1
ATOM 825 C CA . CYS A 1 107 ? -0.886 -23.656 7.531 1 96.81 107 CYS A CA 1
ATOM 826 C C . CYS A 1 107 ? -2.033 -23.094 8.359 1 96.81 107 CYS A C 1
ATOM 828 O O . CYS A 1 107 ? -1.825 -22.641 9.484 1 96.81 107 CYS A O 1
ATOM 830 N N . PRO A 1 108 ? -3.223 -23.094 7.809 1 96.06 108 PRO A N 1
ATOM 831 C CA . PRO A 1 108 ? -4.363 -22.562 8.562 1 96.06 108 PRO A CA 1
ATOM 832 C C . PRO A 1 108 ? -4.801 -23.5 9.695 1 96.06 108 PRO A C 1
ATOM 834 O O . PRO A 1 108 ? -5.59 -23.109 10.555 1 96.06 108 PRO A O 1
ATOM 837 N N . ASN A 1 109 ? -4.32 -24.766 9.617 1 96.25 109 ASN A N 1
ATOM 838 C CA . ASN A 1 109 ? -4.625 -25.703 10.695 1 96.25 109 ASN A CA 1
ATOM 839 C C . ASN A 1 109 ? -3.756 -25.453 11.922 1 96.25 109 ASN A C 1
ATOM 841 O O . ASN A 1 109 ? -2.574 -25.812 11.93 1 96.25 109 ASN A O 1
ATOM 845 N N . HIS A 1 110 ? -4.348 -24.906 12.891 1 94.31 110 HIS A N 1
ATOM 846 C CA . HIS A 1 110 ? -3.598 -24.516 14.078 1 94.31 110 HIS A CA 1
ATOM 847 C C . HIS A 1 110 ? -2.893 -25.703 14.711 1 94.31 110 HIS A C 1
ATOM 849 O O . HIS A 1 110 ? -1.847 -25.547 15.344 1 94.31 110 HIS A O 1
ATOM 855 N N . ALA A 1 111 ? -3.459 -26.922 14.484 1 94.12 111 ALA A N 1
ATOM 856 C CA . ALA A 1 111 ? -2.908 -28.125 15.094 1 94.12 111 ALA A CA 1
ATOM 857 C C . ALA A 1 111 ? -1.839 -28.75 14.203 1 94.12 111 ALA A C 1
ATOM 859 O O . ALA A 1 111 ? -1.254 -29.781 14.547 1 94.12 111 ALA A O 1
ATOM 860 N N . CYS A 1 112 ? -1.673 -28.141 13.109 1 96.5 112 CYS A N 1
ATOM 861 C CA . CYS A 1 112 ? -0.677 -28.688 12.188 1 96.5 112 CYS A CA 1
ATOM 862 C C . CYS A 1 112 ? 0.712 -28.656 12.812 1 96.5 112 CYS A C 1
ATOM 864 O O . CYS A 1 112 ? 1.105 -27.672 13.422 1 96.5 112 CYS A O 1
ATOM 866 N N . ILE A 1 113 ? 1.502 -29.688 12.641 1 95.62 113 ILE A N 1
ATOM 867 C CA . ILE A 1 113 ? 2.816 -29.828 13.25 1 95.62 113 ILE A CA 1
ATOM 868 C C . ILE A 1 113 ? 3.746 -28.734 12.758 1 95.62 113 ILE A C 1
ATOM 870 O O . ILE A 1 113 ? 4.656 -28.312 13.469 1 95.62 113 ILE A O 1
ATOM 874 N N . SER A 1 114 ? 3.488 -28.25 11.586 1 93.88 114 SER A N 1
ATOM 875 C CA . SER A 1 114 ? 4.352 -27.219 11.008 1 93.88 114 SER A CA 1
ATOM 876 C C . SER A 1 114 ? 4.168 -25.891 11.727 1 93.88 114 SER A C 1
ATOM 878 O O . SER A 1 114 ? 4.977 -24.969 11.555 1 93.88 114 SER A O 1
ATOM 880 N N . ASN A 1 115 ? 3.15 -25.672 12.453 1 93.38 115 ASN A N 1
ATOM 881 C CA . ASN A 1 115 ? 2.9 -24.438 13.203 1 93.38 115 ASN A CA 1
ATOM 882 C C . ASN A 1 115 ? 3.521 -24.5 14.602 1 93.38 115 ASN A C 1
ATOM 884 O O . ASN A 1 115 ? 3.492 -23.516 15.336 1 93.38 115 ASN A O 1
ATOM 888 N N . ALA A 1 116 ? 4.078 -25.609 14.938 1 88.88 116 ALA A N 1
ATOM 889 C CA . ALA A 1 116 ? 4.598 -25.797 16.281 1 88.88 116 ALA A CA 1
ATOM 890 C C . ALA A 1 116 ? 5.891 -25.016 16.484 1 88.88 116 ALA A C 1
ATOM 892 O O . ALA A 1 116 ? 6.855 -25.188 15.742 1 88.88 116 ALA A O 1
ATOM 893 N N . GLU A 1 117 ? 5.949 -24.109 17.375 1 82.31 117 GLU A N 1
ATOM 894 C CA . GLU A 1 117 ? 7.074 -23.203 17.625 1 82.31 117 GLU A CA 1
ATOM 895 C C . GLU A 1 117 ? 8.336 -23.984 17.969 1 82.31 117 GLU A C 1
ATOM 897 O O . GLU A 1 117 ? 9.438 -23.594 17.578 1 82.31 117 GLU A O 1
ATOM 902 N N . ARG A 1 118 ? 8.195 -25.047 18.688 1 84.94 118 ARG A N 1
ATOM 903 C CA . ARG A 1 118 ? 9.352 -25.75 19.234 1 84.94 118 ARG A CA 1
ATOM 904 C C . ARG A 1 118 ? 9.875 -26.781 18.25 1 84.94 118 ARG A C 1
ATOM 906 O O . ARG A 1 118 ? 10.938 -27.375 18.469 1 84.94 118 ARG A O 1
ATOM 913 N N . GLU A 1 119 ? 9.219 -27.062 17.219 1 80.38 119 GLU A N 1
ATOM 914 C CA . GLU A 1 119 ? 9.633 -28.047 16.219 1 80.38 119 GLU A CA 1
ATOM 915 C C . GLU A 1 119 ? 10.297 -27.359 15.016 1 80.38 119 GLU A C 1
ATOM 917 O O . GLU A 1 119 ? 9.773 -26.375 14.492 1 80.38 119 GLU A O 1
ATOM 922 N N . PRO A 1 120 ? 11.438 -27.875 14.727 1 88.25 120 PRO A N 1
ATOM 923 C CA . PRO A 1 120 ? 12.141 -27.312 13.57 1 88.25 120 PRO A CA 1
ATOM 924 C C . PRO A 1 120 ? 11.578 -27.812 12.242 1 88.25 120 PRO A C 1
ATOM 926 O O . PRO A 1 120 ? 12.305 -28.438 11.461 1 88.25 120 PRO A O 1
ATOM 929 N N . ILE A 1 121 ? 10.328 -27.688 11.992 1 93.44 121 ILE A N 1
ATOM 930 C CA . ILE A 1 121 ? 9.664 -28.109 10.766 1 93.44 121 ILE A CA 1
ATOM 931 C C . ILE A 1 121 ? 9.281 -26.891 9.93 1 93.44 121 ILE A C 1
ATOM 933 O O . ILE A 1 121 ? 8.688 -25.938 10.445 1 93.44 121 ILE A O 1
ATOM 937 N N . THR A 1 122 ? 9.672 -26.891 8.766 1 94.56 122 THR A N 1
ATOM 938 C CA . THR A 1 122 ? 9.328 -25.828 7.836 1 94.56 122 THR A CA 1
ATOM 939 C C . THR A 1 122 ? 8.016 -26.141 7.117 1 94.56 122 THR A C 1
ATOM 941 O O . THR A 1 122 ? 7.844 -27.234 6.578 1 94.56 122 THR A O 1
ATOM 944 N N . PRO A 1 123 ? 7.137 -25.234 7.184 1 96.19 123 PRO A N 1
ATOM 945 C CA . PRO A 1 123 ? 5.898 -25.484 6.441 1 96.19 123 PRO A CA 1
ATOM 946 C C . PRO A 1 123 ? 6.148 -25.828 4.973 1 96.19 123 PRO A C 1
ATOM 948 O O . PRO A 1 123 ? 7.027 -25.234 4.34 1 96.19 123 PRO A O 1
ATOM 951 N N . LYS A 1 124 ? 5.473 -26.859 4.465 1 97.5 124 LYS A N 1
ATOM 952 C CA . LYS A 1 124 ? 5.602 -27.344 3.094 1 97.5 124 LYS A CA 1
ATOM 953 C C . LYS A 1 124 ? 4.23 -27.562 2.459 1 97.5 124 LYS A C 1
ATOM 955 O O . LYS A 1 124 ? 3.328 -28.109 3.092 1 97.5 124 LYS A O 1
ATOM 960 N N . PHE A 1 125 ? 4.129 -27.109 1.227 1 98.12 125 PHE A N 1
ATOM 961 C CA . PHE A 1 125 ? 2.83 -27.203 0.571 1 98.12 125 PHE A CA 1
ATOM 962 C C . PHE A 1 125 ? 2.988 -27.641 -0.881 1 98.12 125 PHE A C 1
ATOM 964 O O . PHE A 1 125 ? 3.953 -27.25 -1.548 1 98.12 125 PHE A O 1
ATOM 971 N N . TYR A 1 126 ? 2.045 -28.406 -1.369 1 98.56 126 TYR A N 1
ATOM 972 C CA . TYR A 1 126 ? 1.896 -28.703 -2.789 1 98.56 126 TYR A CA 1
ATOM 973 C C . TYR A 1 126 ? 0.968 -27.703 -3.465 1 98.56 126 TYR A C 1
ATOM 975 O O . TYR A 1 126 ? -0.119 -27.406 -2.959 1 98.56 126 TYR A O 1
ATOM 983 N N . ILE A 1 127 ? 1.395 -27.172 -4.609 1 98.44 127 ILE A N 1
ATOM 984 C CA . ILE A 1 127 ? 0.661 -26.094 -5.262 1 98.44 127 ILE A CA 1
ATOM 985 C C . ILE A 1 127 ? -0.059 -26.641 -6.496 1 98.44 127 ILE A C 1
ATOM 987 O O . ILE A 1 127 ? 0.507 -27.422 -7.262 1 98.44 127 ILE A O 1
ATOM 991 N N . LYS A 1 128 ? -1.249 -26.297 -6.617 1 97.38 128 LYS A N 1
ATOM 992 C CA . LYS A 1 128 ? -2.033 -26.531 -7.828 1 97.38 128 LYS A CA 1
ATOM 993 C C . LYS A 1 128 ? -2.533 -25.219 -8.43 1 97.38 128 LYS A C 1
ATOM 995 O O . LYS A 1 128 ? -3.117 -24.406 -7.723 1 97.38 128 LYS A O 1
ATOM 1000 N N . THR A 1 129 ? -2.254 -25 -9.695 1 95.88 129 THR A N 1
ATOM 1001 C CA . THR A 1 129 ? -2.646 -23.766 -10.359 1 95.88 129 THR A CA 1
ATOM 1002 C C . THR A 1 129 ? -3.705 -24.031 -11.422 1 95.88 129 THR A C 1
ATOM 1004 O O . THR A 1 129 ? -3.539 -24.922 -12.258 1 95.88 129 THR A O 1
ATOM 1007 N N . GLU A 1 130 ? -4.789 -23.328 -11.289 1 91.5 130 GLU A N 1
ATOM 1008 C CA . GLU A 1 130 ? -5.844 -23.344 -12.297 1 91.5 130 GLU A CA 1
ATOM 1009 C C . GLU A 1 130 ? -6.172 -21.938 -12.773 1 91.5 130 GLU A C 1
ATOM 1011 O O . GLU A 1 130 ? -6.77 -21.156 -12.039 1 91.5 130 GLU A O 1
ATOM 1016 N N . GLU A 1 131 ? -5.875 -21.703 -14.008 1 87.81 131 GLU A N 1
ATOM 1017 C CA . GLU A 1 131 ? -6.137 -20.406 -14.617 1 87.81 131 GLU A CA 1
ATOM 1018 C C . GLU A 1 131 ? -5.527 -19.281 -13.789 1 87.81 131 GLU A C 1
ATOM 1020 O O . GLU A 1 131 ? -4.309 -19.219 -13.625 1 87.81 131 GLU A O 1
ATOM 1025 N N . MET A 1 132 ? -6.387 -18.484 -13.055 1 88.31 132 MET A N 1
ATOM 1026 C CA . MET A 1 132 ? -5.914 -17.281 -12.391 1 88.31 132 MET A CA 1
ATOM 1027 C C . MET A 1 132 ? -5.793 -17.5 -10.891 1 88.31 132 MET A C 1
ATOM 1029 O O . MET A 1 132 ? -5.609 -16.531 -10.133 1 88.31 132 MET A O 1
ATOM 1033 N N . ARG A 1 133 ? -5.867 -18.844 -10.555 1 94.25 133 ARG A N 1
ATOM 1034 C CA . ARG A 1 133 ? -5.859 -19.109 -9.117 1 94.25 133 ARG A CA 1
ATOM 1035 C C . ARG A 1 133 ? -4.918 -20.25 -8.781 1 94.25 133 ARG A C 1
ATOM 1037 O O . ARG A 1 133 ? -4.824 -21.234 -9.531 1 94.25 133 ARG A O 1
ATOM 1044 N N . ALA A 1 134 ? -4.254 -20.078 -7.648 1 96.69 134 ALA A N 1
ATOM 1045 C CA . ALA A 1 134 ? -3.463 -21.172 -7.094 1 96.69 134 ALA A CA 1
ATOM 1046 C C . ALA A 1 134 ? -4.043 -21.641 -5.762 1 96.69 134 ALA A C 1
ATOM 1048 O O . ALA A 1 134 ? -4.598 -20.844 -5.004 1 96.69 134 ALA A O 1
ATOM 1049 N N . THR A 1 135 ? -3.998 -22.891 -5.551 1 97.56 135 THR A N 1
ATOM 1050 C CA . THR A 1 135 ? -4.359 -23.5 -4.277 1 97.56 135 THR A CA 1
ATOM 1051 C C . THR A 1 135 ? -3.191 -24.312 -3.709 1 97.56 135 THR A C 1
ATOM 1053 O O . THR A 1 135 ? -2.219 -24.578 -4.414 1 97.56 135 THR A O 1
ATOM 1056 N N . ALA A 1 136 ? -3.318 -24.578 -2.453 1 98 136 ALA A N 1
ATOM 1057 C CA . ALA A 1 136 ? -2.24 -25.297 -1.791 1 98 136 ALA A CA 1
ATOM 1058 C C . ALA A 1 136 ? -2.795 -26.422 -0.91 1 98 136 ALA A C 1
ATOM 1060 O O . ALA A 1 136 ? -3.926 -26.328 -0.425 1 98 136 ALA A O 1
ATOM 1061 N N . ARG A 1 137 ? -1.964 -27.453 -0.791 1 98.5 137 ARG A N 1
ATOM 1062 C CA . ARG A 1 137 ? -2.236 -28.547 0.134 1 98.5 137 ARG A CA 1
ATOM 1063 C C . ARG A 1 137 ? -1.044 -28.797 1.052 1 98.5 137 ARG A C 1
ATOM 1065 O O . ARG A 1 137 ? 0.071 -29.031 0.58 1 98.5 137 ARG A O 1
ATOM 1072 N N . CYS A 1 138 ? -1.353 -28.766 2.307 1 98.5 138 CYS A N 1
ATOM 1073 C CA . CYS A 1 138 ? -0.288 -28.938 3.289 1 98.5 138 CYS A CA 1
ATOM 1074 C C . CYS A 1 138 ? 0.292 -30.344 3.23 1 98.5 138 CYS A C 1
ATOM 1076 O O . CYS A 1 138 ? -0.451 -31.328 3.229 1 98.5 138 CYS A O 1
ATOM 1078 N N . HIS A 1 139 ? 1.559 -30.422 3.227 1 98.25 139 HIS A N 1
ATOM 1079 C CA . HIS A 1 139 ? 2.271 -31.703 3.17 1 98.25 139 HIS A CA 1
ATOM 1080 C C . HIS A 1 139 ? 2.023 -32.531 4.426 1 98.25 139 HIS A C 1
ATOM 1082 O O . HIS A 1 139 ? 1.96 -33.75 4.363 1 98.25 139 HIS A O 1
ATOM 1088 N N . TYR A 1 140 ? 1.818 -31.891 5.539 1 97.5 140 TYR A N 1
ATOM 1089 C CA . TYR A 1 140 ? 1.817 -32.562 6.832 1 97.5 140 TYR A CA 1
ATOM 1090 C C . TYR A 1 140 ? 0.406 -33 7.227 1 97.5 140 TYR A C 1
ATOM 1092 O O . TYR A 1 140 ? 0.169 -34.156 7.57 1 97.5 140 TYR A O 1
ATOM 1100 N N . CYS A 1 141 ? -0.549 -32.062 7.113 1 97.88 141 CYS A N 1
ATOM 1101 C CA . CYS A 1 141 ? -1.882 -32.406 7.602 1 97.88 141 CYS A CA 1
ATOM 1102 C C . CYS A 1 141 ? -2.852 -32.594 6.445 1 97.88 141 CYS A C 1
ATOM 1104 O O . CYS A 1 141 ? -3.975 -33.062 6.648 1 97.88 141 CYS A O 1
ATOM 1106 N N . GLY A 1 142 ? -2.51 -32.188 5.242 1 97.88 142 GLY A N 1
ATOM 1107 C CA . GLY A 1 142 ? -3.314 -32.438 4.055 1 97.88 142 GLY A CA 1
ATOM 1108 C C . GLY A 1 142 ? -4.375 -31.359 3.828 1 97.88 142 GLY A C 1
ATOM 1109 O O . GLY A 1 142 ? -5.113 -31.422 2.842 1 97.88 142 GLY A O 1
ATOM 1110 N N . ARG A 1 143 ? -4.379 -30.344 4.641 1 97.25 143 ARG A N 1
ATOM 1111 C CA . ARG A 1 143 ? -5.391 -29.297 4.516 1 97.25 143 ARG A CA 1
ATOM 1112 C C . ARG A 1 143 ? -5.211 -28.516 3.221 1 97.25 143 ARG A C 1
ATOM 1114 O O . ARG A 1 143 ? -4.09 -28.156 2.859 1 97.25 143 ARG A O 1
ATOM 1121 N N . LYS A 1 144 ? -6.355 -28.297 2.627 1 97.38 144 LYS A N 1
ATOM 1122 C CA . LYS A 1 144 ? -6.355 -27.5 1.409 1 97.38 144 LYS A CA 1
ATOM 1123 C C . LYS A 1 144 ? -6.57 -26.016 1.727 1 97.38 144 LYS A C 1
ATOM 1125 O O . LYS A 1 144 ? -7.371 -25.672 2.604 1 97.38 144 LYS A O 1
ATOM 1130 N N . ILE A 1 145 ? -5.844 -25.234 1.02 1 96.75 145 ILE A N 1
ATOM 1131 C CA . ILE A 1 145 ? -5.957 -23.781 1.165 1 96.75 145 ILE A CA 1
ATOM 1132 C C . ILE A 1 145 ? -6.348 -23.156 -0.173 1 96.75 145 ILE A C 1
ATOM 1134 O O . ILE A 1 145 ? -5.633 -23.312 -1.167 1 96.75 145 ILE A O 1
ATOM 1138 N N . GLU A 1 146 ? -7.434 -22.469 -0.26 1 94.38 146 GLU A N 1
ATOM 1139 C CA . GLU A 1 146 ? -7.887 -21.828 -1.492 1 94.38 146 GLU A CA 1
ATOM 1140 C C . GLU A 1 146 ? -7.559 -20.344 -1.494 1 94.38 146 GLU A C 1
ATOM 1142 O O . GLU A 1 146 ? -7.25 -19.766 -2.543 1 94.38 146 GLU A O 1
ATOM 1147 N N . ASN A 1 147 ? -7.598 -19.609 -0.401 1 93 147 ASN A N 1
ATOM 1148 C CA . ASN A 1 147 ? -7.301 -18.188 -0.274 1 93 147 ASN A CA 1
ATOM 1149 C C . ASN A 1 147 ? -5.867 -17.953 0.195 1 93 147 ASN A C 1
ATOM 1151 O O . ASN A 1 147 ? -5.645 -17.422 1.282 1 93 147 ASN A O 1
ATOM 1155 N N . LEU A 1 148 ? -4.93 -18.188 -0.659 1 96 148 LEU A N 1
ATOM 1156 C CA . LEU A 1 148 ? -3.514 -18.203 -0.309 1 96 148 LEU A CA 1
ATOM 1157 C C . LEU A 1 148 ? -3.066 -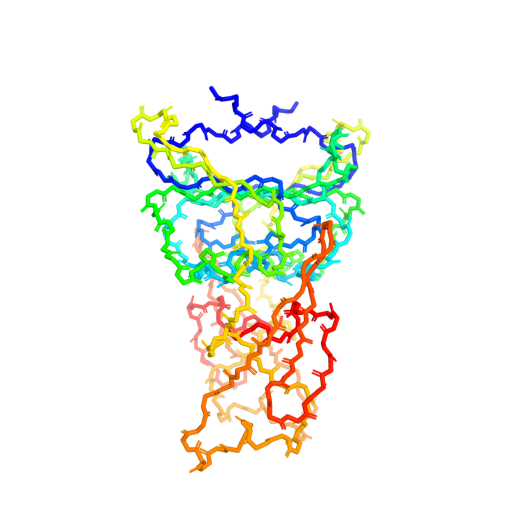16.844 0.197 1 96 148 LEU A C 1
ATOM 1159 O O . LEU A 1 148 ? -2.125 -16.734 0.989 1 96 148 LEU A O 1
ATOM 1163 N N . ASP A 1 149 ? -3.768 -15.797 -0.233 1 94.38 149 ASP A N 1
ATOM 1164 C CA . ASP A 1 149 ? -3.412 -14.422 0.112 1 94.38 149 ASP A CA 1
ATOM 1165 C C . ASP A 1 149 ? -3.225 -14.266 1.619 1 94.38 149 ASP A C 1
ATOM 1167 O O . ASP A 1 149 ? -2.336 -13.539 2.068 1 94.38 149 ASP A O 1
ATOM 1171 N N . ASN A 1 150 ? -3.994 -15 2.371 1 93.62 150 ASN A N 1
ATOM 1172 C CA . ASN A 1 150 ? -4.07 -14.828 3.818 1 93.62 150 ASN A CA 1
ATOM 1173 C C . ASN A 1 150 ? -2.982 -15.633 4.535 1 93.62 150 ASN A C 1
ATOM 1175 O O . ASN A 1 150 ? -2.795 -15.484 5.742 1 93.62 150 ASN A O 1
ATOM 1179 N N . TYR A 1 151 ? -2.248 -16.391 3.812 1 95.19 151 TYR A N 1
ATOM 1180 C CA . TYR A 1 151 ? -1.371 -17.344 4.488 1 95.19 151 TYR A CA 1
ATOM 1181 C C . TYR A 1 151 ? 0.058 -17.234 3.971 1 95.19 151 TYR A C 1
ATOM 1183 O O . TYR A 1 151 ? 0.918 -18.047 4.324 1 95.19 151 TYR A O 1
ATOM 1191 N N . ILE A 1 152 ? 0.246 -16.234 3.102 1 92.94 152 ILE A N 1
ATOM 1192 C CA . ILE A 1 152 ? 1.605 -15.961 2.645 1 92.94 152 ILE A CA 1
ATOM 1193 C C . ILE A 1 152 ? 2.416 -15.328 3.771 1 92.94 152 ILE A C 1
ATOM 1195 O O . ILE A 1 152 ? 1.956 -14.391 4.422 1 92.94 152 ILE A O 1
ATOM 1199 N N . SER A 1 153 ? 3.523 -15.836 4.09 1 82.75 153 SER A N 1
ATOM 1200 C CA . SER A 1 153 ? 4.375 -15.383 5.184 1 82.75 153 SER A CA 1
ATOM 1201 C C . SER A 1 153 ? 5.207 -14.172 4.77 1 82.75 153 SER A C 1
ATOM 1203 O O . SER A 1 153 ? 5.555 -14.023 3.598 1 82.75 153 SER A O 1
ATOM 1205 N N . MET B 1 1 ? 7.695 1.734 -24.594 1 31.27 1 MET B N 1
ATOM 1206 C CA . MET B 1 1 ? 6.906 1.179 -23.5 1 31.27 1 MET B CA 1
ATOM 1207 C C . MET B 1 1 ? 6.133 2.277 -22.781 1 31.27 1 MET B C 1
ATOM 1209 O O . MET B 1 1 ? 6.715 3.291 -22.375 1 31.27 1 MET B O 1
ATOM 1213 N N . ARG B 1 2 ? 4.855 2.355 -22.922 1 37.72 2 ARG B N 1
ATOM 1214 C CA . ARG B 1 2 ? 3.959 3.5 -22.781 1 37.72 2 ARG B CA 1
ATOM 1215 C C . ARG B 1 2 ? 3.811 3.904 -21.328 1 37.72 2 ARG B C 1
ATOM 1217 O O . ARG B 1 2 ? 4.023 3.09 -20.422 1 37.72 2 ARG B O 1
ATOM 1224 N N . GLU B 1 3 ? 4.02 5.176 -20.984 1 42.78 3 GLU B N 1
ATOM 1225 C CA . GLU B 1 3 ? 3.697 5.887 -19.75 1 42.78 3 GLU B CA 1
ATOM 1226 C C . GLU B 1 3 ? 2.463 5.289 -19.078 1 42.78 3 GLU B C 1
ATOM 1228 O O . GLU B 1 3 ? 1.491 4.941 -19.75 1 42.78 3 GLU B O 1
ATOM 1233 N N . LEU B 1 4 ? 2.783 4.566 -18 1 47.31 4 LEU B N 1
ATOM 1234 C CA . LEU B 1 4 ? 1.55 4.242 -17.297 1 47.31 4 LEU B CA 1
ATOM 1235 C C . LEU B 1 4 ? 0.676 5.484 -17.141 1 47.31 4 LEU B C 1
ATOM 1237 O O . LEU B 1 4 ? 1.096 6.465 -16.516 1 47.31 4 LEU B O 1
ATOM 1241 N N . VAL B 1 5 ? -0.208 5.645 -18.125 1 45.72 5 VAL B N 1
ATOM 1242 C CA . VAL B 1 5 ? -1.175 6.734 -18.031 1 45.72 5 VAL B CA 1
ATOM 1243 C C . VAL B 1 5 ? -2.311 6.332 -17.094 1 45.72 5 VAL B C 1
ATOM 1245 O O . VAL B 1 5 ? -2.975 5.316 -17.312 1 45.72 5 VAL B O 1
ATOM 1248 N N . VAL B 1 6 ? -2.061 6.719 -15.797 1 57.34 6 VAL B N 1
ATOM 1249 C CA . VAL B 1 6 ? -3.248 6.477 -14.984 1 57.34 6 VAL B CA 1
ATOM 1250 C C . VAL B 1 6 ? -4.387 7.383 -15.453 1 57.34 6 VAL B C 1
ATOM 1252 O O . VAL B 1 6 ? -4.203 8.586 -15.617 1 57.34 6 VAL B O 1
ATOM 12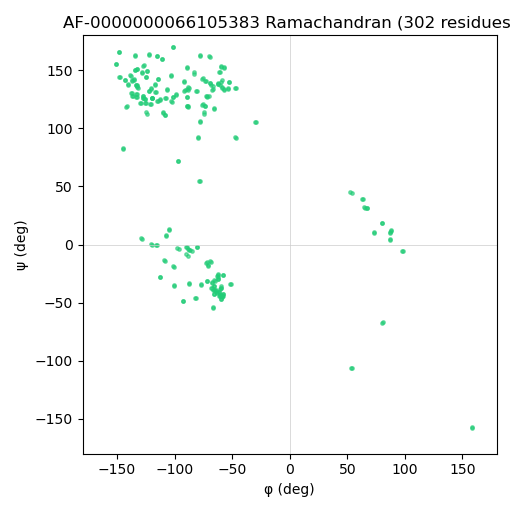55 N N . SER B 1 7 ? -5.387 6.785 -15.898 1 63.91 7 SER B N 1
ATOM 1256 C CA . SER B 1 7 ? -6.555 7.445 -16.469 1 63.91 7 SER B CA 1
ATOM 1257 C C . SER B 1 7 ? -7.176 8.422 -15.477 1 63.91 7 SER B C 1
ATOM 1259 O O . SER B 1 7 ? -6.98 8.297 -14.266 1 63.91 7 SER B O 1
ATOM 1261 N N . LYS B 1 8 ? -7.793 9.398 -16.031 1 78.38 8 LYS B N 1
ATOM 1262 C CA . LYS B 1 8 ? -8.602 10.32 -15.242 1 78.38 8 LYS B CA 1
ATOM 1263 C C . LYS B 1 8 ? -9.711 9.586 -14.492 1 78.38 8 LYS B C 1
ATOM 1265 O O . LYS B 1 8 ? -10.258 8.602 -15 1 78.38 8 LYS B O 1
ATOM 1270 N N . ILE B 1 9 ? -9.828 9.953 -13.312 1 87 9 ILE B N 1
ATOM 1271 C CA . ILE B 1 9 ? -10.914 9.336 -12.547 1 87 9 ILE B CA 1
ATOM 1272 C C . ILE B 1 9 ? -12.188 10.164 -12.711 1 87 9 ILE B C 1
ATOM 1274 O O . ILE B 1 9 ? -12.141 11.391 -12.758 1 87 9 ILE B O 1
ATOM 1278 N N . LYS B 1 10 ? -13.258 9.516 -12.969 1 91.5 10 LYS B N 1
ATOM 1279 C CA . LYS B 1 10 ? -14.547 10.18 -13.148 1 91.5 10 LYS B CA 1
ATOM 1280 C C . LYS B 1 10 ? -15.023 10.805 -11.836 1 91.5 10 LYS B C 1
ATOM 1282 O O . LYS B 1 10 ? -15.461 11.953 -11.812 1 91.5 10 LYS B O 1
ATOM 1287 N N . GLU B 1 11 ? -15.078 9.953 -10.781 1 96.44 11 GLU B N 1
ATOM 1288 C CA . GLU B 1 11 ? -15.523 10.398 -9.469 1 96.44 11 GLU B CA 1
ATOM 1289 C C . GLU B 1 11 ? -14.625 9.844 -8.367 1 96.44 11 GLU B C 1
ATOM 1291 O O . GLU B 1 11 ? -14.359 8.641 -8.32 1 96.44 11 GLU B O 1
ATOM 1296 N N . GLY B 1 12 ? -14.141 10.859 -7.496 1 96.94 12 GLY B N 1
ATOM 1297 C CA . GLY B 1 12 ? -13.328 10.367 -6.395 1 96.94 12 GLY B CA 1
ATOM 1298 C C . GLY B 1 12 ? -12.414 11.43 -5.805 1 96.94 12 GLY B C 1
ATOM 1299 O O . GLY B 1 12 ? -12.766 12.617 -5.797 1 96.94 12 GLY B O 1
ATOM 1300 N N . THR B 1 13 ? -11.367 11.008 -5.156 1 97.56 13 THR B N 1
ATOM 1301 C CA . THR B 1 13 ? -10.453 11.891 -4.434 1 97.56 13 THR B CA 1
ATOM 1302 C C . THR B 1 13 ? -9.031 11.734 -4.953 1 97.56 13 THR B C 1
ATOM 1304 O O . THR B 1 13 ? -8.562 10.617 -5.191 1 97.56 13 THR B O 1
ATOM 1307 N N . VAL B 1 14 ? -8.383 12.812 -5.211 1 97.06 14 VAL B N 1
ATOM 1308 C CA . VAL B 1 14 ? -6.949 12.852 -5.496 1 97.06 14 VAL B CA 1
ATOM 1309 C C . VAL B 1 14 ? -6.227 13.617 -4.391 1 97.06 14 VAL B C 1
ATOM 1311 O O . VAL B 1 14 ? -6.602 14.742 -4.062 1 97.06 14 VAL B O 1
ATOM 1314 N N . ILE B 1 15 ? -5.301 13 -3.809 1 97.75 15 ILE B N 1
ATOM 1315 C CA . ILE B 1 15 ? -4.465 13.641 -2.801 1 97.75 15 ILE B CA 1
ATOM 1316 C C . ILE B 1 15 ? -3.064 13.875 -3.367 1 97.75 15 ILE B C 1
ATOM 1318 O O . ILE B 1 15 ? -2.326 12.922 -3.625 1 97.75 15 ILE B O 1
ATOM 1322 N N . ASP B 1 16 ? -2.746 15.109 -3.561 1 96.19 16 ASP B N 1
ATOM 1323 C CA . ASP B 1 16 ? -1.48 15.539 -4.145 1 96.19 16 ASP B CA 1
ATOM 1324 C C . ASP B 1 16 ? -0.601 16.234 -3.102 1 96.19 16 ASP B C 1
ATOM 1326 O O . ASP B 1 16 ? -1.067 16.562 -2.01 1 96.19 16 ASP B O 1
ATOM 1330 N N . HIS B 1 17 ? 0.701 16.281 -3.385 1 97.25 17 HIS B N 1
ATOM 1331 C CA . HIS B 1 17 ? 1.67 16.953 -2.518 1 97.25 17 HIS B CA 1
ATOM 1332 C C . HIS B 1 17 ? 1.767 16.25 -1.166 1 97.25 17 HIS B C 1
ATOM 1334 O O . HIS B 1 17 ? 1.854 16.906 -0.127 1 97.25 17 HIS B O 1
ATOM 1340 N N . ILE B 1 18 ? 1.575 15.039 -1.215 1 97.94 18 ILE B N 1
ATOM 1341 C CA . ILE B 1 18 ? 1.853 14.242 -0.025 1 97.94 18 ILE B CA 1
ATOM 1342 C C . ILE B 1 18 ? 3.357 14.203 0.231 1 97.94 18 ILE B C 1
ATOM 1344 O O . ILE B 1 18 ? 4.148 14.055 -0.705 1 97.94 18 ILE B O 1
ATOM 1348 N N . ASN B 1 19 ? 3.768 14.32 1.535 1 97.25 19 ASN B N 1
ATOM 1349 C CA . ASN B 1 19 ? 5.184 14.148 1.852 1 97.25 19 ASN B CA 1
ATOM 1350 C C . ASN B 1 19 ? 5.723 12.836 1.297 1 97.25 19 ASN B C 1
ATOM 1352 O O . ASN B 1 19 ? 5.059 11.797 1.374 1 97.25 19 ASN B O 1
ATOM 1356 N N . ALA B 1 20 ? 6.902 12.906 0.786 1 97.31 20 ALA B N 1
ATOM 1357 C CA . ALA B 1 20 ? 7.5 11.742 0.13 1 97.31 20 ALA B CA 1
ATOM 1358 C C . ALA B 1 20 ? 7.559 10.547 1.076 1 97.31 20 ALA B C 1
ATOM 1360 O O . ALA B 1 20 ? 7.93 10.695 2.244 1 97.31 20 ALA B O 1
ATOM 1361 N N . GLY B 1 21 ? 7.152 9.398 0.585 1 97.38 21 GLY B N 1
ATOM 1362 C CA . GLY B 1 21 ? 7.246 8.156 1.338 1 97.38 21 GLY B CA 1
ATOM 1363 C C . GLY B 1 21 ? 6.039 7.898 2.215 1 97.38 21 GLY B C 1
ATOM 1364 O O . GLY B 1 21 ? 6.016 6.934 2.979 1 97.38 21 GLY B O 1
ATOM 1365 N N . LYS B 1 22 ? 4.941 8.664 2.029 1 97.75 22 LYS B N 1
ATOM 1366 C CA . LYS B 1 22 ? 3.834 8.562 2.975 1 97.75 22 LYS B CA 1
ATOM 1367 C C . LYS B 1 22 ? 2.578 8.023 2.291 1 97.75 22 LYS B C 1
ATOM 1369 O O . LYS B 1 22 ? 1.55 7.824 2.939 1 97.75 22 LYS B O 1
ATOM 1374 N N . ALA B 1 23 ? 2.631 7.742 1.027 1 98.06 23 ALA B N 1
ATOM 1375 C CA . ALA B 1 23 ? 1.451 7.332 0.268 1 98.06 23 ALA B CA 1
ATOM 1376 C C . ALA B 1 23 ? 0.816 6.082 0.872 1 98.06 23 ALA B C 1
ATOM 1378 O O . ALA B 1 23 ? -0.408 6 0.993 1 98.06 23 ALA B O 1
ATOM 1379 N N . LEU B 1 24 ? 1.675 5.129 1.254 1 98.06 24 LEU B N 1
ATOM 1380 C CA . LEU B 1 24 ? 1.138 3.896 1.818 1 98.06 24 LEU B CA 1
ATOM 1381 C C . LEU B 1 24 ? 0.443 4.168 3.148 1 98.06 24 LEU B C 1
ATOM 1383 O O . LEU B 1 24 ? -0.567 3.533 3.467 1 98.06 24 LEU B O 1
ATOM 1387 N N . LEU B 1 25 ? 0.983 5.074 3.881 1 97.5 25 LEU B N 1
ATOM 1388 C CA . LEU B 1 25 ? 0.333 5.473 5.125 1 97.5 25 LEU B CA 1
ATOM 1389 C C . LEU B 1 25 ? -0.999 6.16 4.848 1 97.5 25 LEU B C 1
ATOM 1391 O O . LEU B 1 25 ? -1.979 5.934 5.559 1 97.5 25 LEU B O 1
ATOM 1395 N N . VAL B 1 26 ? -1.075 6.973 3.822 1 98.25 26 VAL B N 1
ATOM 1396 C CA . VAL B 1 26 ? -2.311 7.633 3.422 1 98.25 26 VAL B CA 1
ATOM 1397 C C . VAL B 1 26 ? -3.361 6.59 3.053 1 98.25 26 VAL B C 1
ATOM 1399 O O . VAL B 1 26 ? -4.52 6.691 3.471 1 98.25 26 VAL B O 1
ATOM 1402 N N . LEU B 1 27 ? -2.951 5.609 2.316 1 98 27 LEU B N 1
ATOM 1403 C CA . LEU B 1 27 ? -3.887 4.547 1.962 1 98 27 LEU B CA 1
ATOM 1404 C C . LEU B 1 27 ? -4.418 3.854 3.211 1 98 27 LEU B C 1
ATOM 1406 O O . LEU B 1 27 ? -5.605 3.531 3.287 1 98 27 LEU B O 1
ATOM 1410 N N . LYS B 1 28 ? -3.547 3.592 4.121 1 97.06 28 LYS B N 1
ATOM 1411 C CA . LYS B 1 28 ? -3.959 2.984 5.383 1 97.06 28 LYS B CA 1
ATOM 1412 C C . LYS B 1 28 ? -4.988 3.855 6.102 1 97.06 28 LYS B C 1
ATOM 1414 O O . LYS B 1 28 ? -5.996 3.352 6.602 1 97.06 28 LYS B O 1
ATOM 1419 N N . ILE B 1 29 ? -4.746 5.137 6.137 1 96.88 29 ILE B N 1
ATOM 1420 C CA . ILE B 1 29 ? -5.652 6.086 6.773 1 96.88 29 ILE B CA 1
ATOM 1421 C C . ILE B 1 29 ? -7.02 6.031 6.094 1 96.88 29 ILE B C 1
ATOM 1423 O O . ILE B 1 29 ? -8.055 6.125 6.758 1 96.88 29 ILE B O 1
ATOM 1427 N N . LEU B 1 30 ? -7.035 5.867 4.785 1 97.5 30 LEU B N 1
ATOM 1428 C CA . LEU B 1 30 ? -8.273 5.812 4.012 1 97.5 30 LEU B CA 1
ATOM 1429 C C . LEU B 1 30 ? -8.906 4.43 4.102 1 97.5 30 LEU B C 1
ATOM 1431 O O . LEU B 1 30 ? -9.945 4.18 3.482 1 97.5 30 LEU B O 1
ATOM 1435 N N . LYS B 1 31 ? -8.227 3.482 4.82 1 96.5 31 LYS B N 1
ATOM 1436 C CA . LYS B 1 31 ? -8.703 2.119 5.043 1 96.5 31 LYS B CA 1
ATOM 1437 C C . LYS B 1 31 ? -8.727 1.326 3.738 1 96.5 31 LYS B C 1
ATOM 1439 O O . LYS B 1 31 ? -9.633 0.517 3.516 1 96.5 31 LYS B O 1
ATOM 1444 N N . ILE B 1 32 ? -7.812 1.677 2.898 1 97.12 32 ILE B N 1
ATOM 1445 C CA . ILE B 1 32 ? -7.621 0.907 1.675 1 97.12 32 ILE B CA 1
ATOM 1446 C C . ILE B 1 32 ? -6.625 -0.224 1.928 1 97.12 32 ILE B C 1
ATOM 1448 O O . ILE B 1 32 ? -5.457 0.024 2.236 1 97.12 32 ILE B O 1
ATOM 1452 N N . GLN B 1 33 ? -7.047 -1.388 1.751 1 95.81 33 GLN B N 1
ATOM 1453 C CA . GLN B 1 33 ? -6.27 -2.578 2.078 1 95.81 33 GLN B CA 1
ATOM 1454 C C . GLN B 1 33 ? -6.34 -3.607 0.956 1 95.81 33 GLN B C 1
ATOM 1456 O O . GLN B 1 33 ? -7.16 -3.486 0.045 1 95.81 33 GLN B O 1
ATOM 1461 N N . PRO B 1 34 ? -5.406 -4.547 0.976 1 95.19 34 PRO B N 1
ATOM 1462 C CA . PRO B 1 34 ? -5.484 -5.609 -0.027 1 95.19 34 PRO B CA 1
ATOM 1463 C C . PRO B 1 34 ? -6.887 -6.195 -0.158 1 95.19 34 PRO B C 1
ATOM 1465 O O . PRO B 1 34 ? -7.566 -6.41 0.85 1 95.19 34 PRO B O 1
ATOM 1468 N N . GLY B 1 35 ? -7.293 -6.359 -1.342 1 94.06 35 GLY B N 1
ATOM 1469 C CA . GLY B 1 35 ? -8.586 -6.973 -1.595 1 94.06 35 GLY B CA 1
ATOM 1470 C C . GLY B 1 35 ? -9.688 -5.961 -1.847 1 94.06 35 GLY B C 1
ATOM 1471 O O . GLY B 1 35 ? -10.82 -6.332 -2.158 1 94.06 35 GLY B O 1
ATOM 1472 N N . THR B 1 36 ? -9.414 -4.684 -1.704 1 95.94 36 THR B N 1
ATOM 1473 C CA . THR B 1 36 ? -10.422 -3.66 -1.977 1 95.94 36 THR B CA 1
ATOM 1474 C C . THR B 1 36 ? -10.898 -3.748 -3.422 1 95.94 36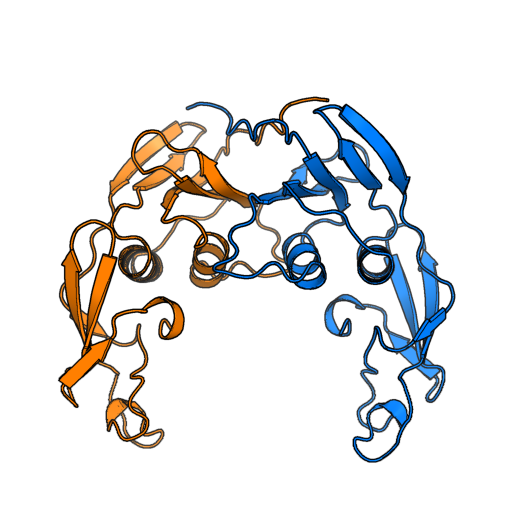 THR B C 1
ATOM 1476 O O . THR B 1 36 ? -10.156 -4.18 -4.305 1 95.94 36 THR B O 1
ATOM 1479 N N . ASP B 1 37 ? -12.078 -3.309 -3.65 1 95.94 37 ASP B N 1
ATOM 1480 C CA . ASP B 1 37 ? -12.609 -3.268 -5.008 1 95.94 37 ASP B CA 1
ATOM 1481 C C . ASP B 1 37 ? -12.453 -1.876 -5.617 1 95.94 37 ASP B C 1
ATOM 1483 O O . ASP B 1 37 ? -12.773 -1.665 -6.789 1 95.94 37 ASP B O 1
ATOM 1487 N N . LEU B 1 38 ? -11.945 -0.953 -4.848 1 96.69 38 LEU B N 1
ATOM 1488 C CA . LEU B 1 38 ? -11.781 0.412 -5.336 1 96.69 38 LEU B CA 1
ATOM 1489 C C . LEU B 1 38 ? -10.625 0.497 -6.328 1 96.69 38 LEU B C 1
ATOM 1491 O O . LEU B 1 38 ? -9.609 -0.173 -6.16 1 96.69 38 LEU B O 1
ATOM 1495 N N . THR B 1 39 ? -10.812 1.266 -7.352 1 96.69 39 THR B N 1
ATOM 1496 C CA . THR B 1 39 ? -9.711 1.614 -8.242 1 96.69 39 THR B CA 1
ATOM 1497 C C . THR B 1 39 ? -8.797 2.65 -7.598 1 96.69 39 THR B C 1
ATOM 1499 O O . THR B 1 39 ? -9.25 3.732 -7.219 1 96.69 39 THR B O 1
ATOM 1502 N N . VAL B 1 40 ? -7.543 2.303 -7.441 1 96.69 40 VAL B N 1
ATOM 1503 C CA . VAL B 1 40 ? -6.594 3.135 -6.715 1 96.69 40 VAL B CA 1
ATOM 1504 C C . VAL B 1 40 ? -5.301 3.268 -7.52 1 96.69 40 VAL B C 1
ATOM 1506 O O . VAL B 1 40 ? -4.816 2.289 -8.094 1 96.69 40 VAL B O 1
ATOM 1509 N N . SER B 1 41 ? -4.758 4.414 -7.598 1 96 41 SER B N 1
ATOM 1510 C CA . SER B 1 41 ? -3.42 4.633 -8.133 1 96 41 SER B CA 1
ATOM 1511 C C . SER B 1 41 ? -2.562 5.441 -7.16 1 96 41 SER B C 1
ATOM 1513 O O . SER B 1 41 ? -3.072 6.309 -6.449 1 96 41 SER B O 1
ATOM 1515 N N . MET B 1 42 ? -1.3 5.133 -7.191 1 96.19 42 MET B N 1
ATOM 1516 C CA . MET B 1 42 ? -0.39 5.859 -6.309 1 96.19 42 MET B CA 1
ATOM 1517 C C . MET B 1 42 ? 0.986 6.008 -6.949 1 96.19 42 MET B C 1
ATOM 1519 O O . MET B 1 42 ? 1.413 5.148 -7.723 1 96.19 42 MET B O 1
ATOM 1523 N N . ALA B 1 43 ? 1.6 7.09 -6.715 1 96.19 43 ALA B N 1
ATOM 1524 C CA . ALA B 1 43 ? 3.01 7.34 -7.004 1 96.19 43 ALA B CA 1
ATOM 1525 C C . ALA B 1 43 ? 3.74 7.848 -5.766 1 96.19 43 ALA B C 1
ATOM 1527 O O . ALA B 1 43 ? 3.295 8.805 -5.121 1 96.19 43 ALA B O 1
ATOM 1528 N N . MET B 1 44 ? 4.785 7.215 -5.457 1 96.81 44 MET B N 1
ATOM 1529 C CA . MET B 1 44 ? 5.523 7.527 -4.238 1 96.81 44 MET B CA 1
ATOM 1530 C C . MET B 1 44 ? 6.957 7.93 -4.562 1 96.81 44 MET B C 1
ATOM 1532 O O . MET B 1 44 ? 7.613 7.305 -5.398 1 96.81 44 MET B O 1
ATOM 1536 N N . ASN B 1 45 ? 7.43 9.008 -3.947 1 97 45 ASN B N 1
ATOM 1537 C CA . ASN B 1 45 ? 8.789 9.516 -4.09 1 97 45 ASN B CA 1
ATOM 1538 C C . ASN B 1 45 ? 9.07 9.961 -5.523 1 97 45 ASN B C 1
ATOM 1540 O O . ASN B 1 45 ? 10.164 9.734 -6.047 1 97 45 ASN B O 1
ATOM 1544 N N . VAL B 1 46 ? 8.117 10.57 -6.152 1 94.88 46 VAL B N 1
ATOM 1545 C CA . VAL B 1 46 ? 8.328 11.078 -7.504 1 94.88 46 VAL B CA 1
ATOM 1546 C C . VAL B 1 46 ? 8.867 12.508 -7.441 1 94.88 46 VAL B C 1
ATOM 1548 O O . VAL B 1 46 ? 8.633 13.219 -6.461 1 94.88 46 VAL B O 1
ATOM 1551 N N . PRO B 1 47 ? 9.586 12.891 -8.414 1 93.62 47 PRO B N 1
ATOM 1552 C CA . PRO B 1 47 ? 10.141 14.242 -8.406 1 93.62 47 PRO B CA 1
ATOM 1553 C C . PRO B 1 47 ? 9.062 15.32 -8.352 1 93.62 47 PRO B C 1
ATOM 1555 O O . PRO B 1 47 ? 7.992 15.164 -8.945 1 93.62 47 PRO B O 1
ATOM 1558 N N . SER B 1 48 ? 9.383 16.344 -7.555 1 93.56 48 SER B N 1
ATOM 1559 C CA . SER B 1 48 ? 8.5 17.5 -7.414 1 93.56 48 SER B CA 1
ATOM 1560 C C . SER B 1 48 ? 9.289 18.812 -7.441 1 93.56 48 SER B C 1
ATOM 1562 O O . SER B 1 48 ? 10.297 18.938 -6.738 1 93.56 48 SER B O 1
ATOM 1564 N N . SER B 1 49 ? 8.859 19.734 -8.234 1 92.25 49 SER B N 1
ATOM 1565 C CA . SER B 1 49 ? 9.531 21.031 -8.32 1 92.25 49 SER B CA 1
ATOM 1566 C C . SER B 1 49 ? 9.375 21.828 -7.02 1 92.25 49 SER B C 1
ATOM 1568 O O . SER B 1 49 ? 10.297 22.531 -6.605 1 92.25 49 SER B O 1
ATOM 1570 N N . LYS B 1 50 ? 8.305 21.656 -6.395 1 88.56 50 LYS B N 1
ATOM 1571 C CA . LYS B 1 50 ? 7.977 22.438 -5.211 1 88.56 50 LYS B CA 1
ATOM 1572 C C . LYS B 1 50 ? 8.539 21.797 -3.947 1 88.56 50 LYS B C 1
ATOM 1574 O O . LYS B 1 50 ? 9.031 22.484 -3.055 1 88.56 50 LYS B O 1
ATOM 1579 N N . MET B 1 51 ? 8.586 20.469 -3.951 1 93.06 51 MET B N 1
ATOM 1580 C CA . MET B 1 51 ? 8.867 19.781 -2.693 1 93.06 51 MET B CA 1
ATOM 1581 C C . MET B 1 51 ? 10.125 18.938 -2.803 1 93.06 51 MET B C 1
ATOM 1583 O O . MET B 1 51 ? 10.531 18.281 -1.835 1 93.06 51 MET B O 1
ATOM 1587 N N . GLY B 1 52 ? 10.812 18.922 -4 1 94.88 52 GLY B N 1
ATOM 1588 C CA . GLY B 1 52 ? 11.859 17.938 -4.277 1 94.88 52 GLY B CA 1
ATOM 1589 C C . GLY B 1 52 ? 11.312 16.594 -4.699 1 94.88 52 GLY B C 1
ATOM 1590 O O . GLY B 1 52 ? 11.438 16.203 -5.859 1 94.88 52 GLY B O 1
ATOM 1591 N N . LYS B 1 53 ? 10.641 15.961 -3.693 1 96.31 53 LYS B N 1
ATOM 1592 C CA . LYS B 1 53 ? 9.898 14.734 -3.953 1 96.31 53 LYS B CA 1
ATOM 1593 C C . LYS B 1 53 ? 8.5 14.797 -3.336 1 96.31 53 LYS B C 1
ATOM 1595 O O . LYS B 1 53 ? 8.289 15.5 -2.346 1 96.31 53 LYS B O 1
ATOM 1600 N N . LYS B 1 54 ? 7.645 14.125 -3.945 1 96.88 54 LYS B N 1
ATOM 1601 C CA . LYS B 1 54 ? 6.285 14.07 -3.412 1 96.88 54 LYS B CA 1
ATOM 1602 C C . LYS B 1 54 ? 5.621 12.734 -3.723 1 96.88 54 LYS B C 1
ATOM 1604 O O . LYS B 1 54 ? 6.121 11.961 -4.543 1 96.88 54 LYS B O 1
ATOM 1609 N N . ASP B 1 55 ? 4.504 12.5 -3.018 1 96.94 55 ASP B N 1
ATOM 1610 C CA . ASP B 1 55 ? 3.627 11.367 -3.32 1 96.94 55 ASP B CA 1
ATOM 1611 C C . ASP B 1 55 ? 2.262 11.852 -3.805 1 96.94 55 ASP B C 1
ATOM 1613 O O . ASP B 1 55 ? 1.907 13.023 -3.621 1 96.94 55 ASP B O 1
ATOM 1617 N N . ILE B 1 56 ? 1.546 10.93 -4.449 1 96.94 56 ILE B N 1
ATOM 1618 C CA . ILE B 1 56 ? 0.196 11.18 -4.941 1 96.94 56 ILE B CA 1
ATOM 1619 C C . ILE B 1 56 ? -0.656 9.922 -4.777 1 96.94 56 ILE B C 1
ATOM 1621 O O . ILE B 1 56 ? -0.18 8.812 -5 1 96.94 56 ILE B O 1
ATOM 1625 N N . VAL B 1 57 ? -1.883 10.141 -4.418 1 97.12 57 VAL B N 1
ATOM 1626 C CA . VAL B 1 57 ? -2.838 9.047 -4.309 1 97.12 57 VAL B CA 1
ATOM 1627 C C . VAL B 1 57 ? -4.145 9.43 -5 1 97.12 57 VAL B C 1
ATOM 1629 O O . VAL B 1 57 ? -4.652 10.539 -4.812 1 97.12 57 VAL B O 1
ATOM 1632 N N . LYS B 1 58 ? -4.617 8.586 -5.848 1 96.31 58 LYS B N 1
ATOM 1633 C CA . LYS B 1 58 ? -5.918 8.734 -6.5 1 96.31 58 LYS B CA 1
ATOM 1634 C C . LYS B 1 58 ? -6.836 7.566 -6.172 1 96.31 58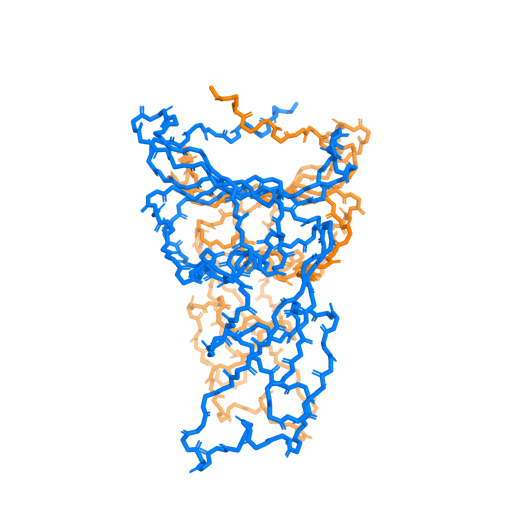 LYS B C 1
ATOM 1636 O O . LYS B 1 58 ? -6.453 6.406 -6.34 1 96.31 58 LYS B O 1
ATOM 1641 N N . VAL B 1 59 ? -8.016 7.867 -5.672 1 97.06 59 VAL B N 1
ATOM 1642 C CA . VAL B 1 59 ? -8.992 6.828 -5.359 1 97.06 59 VAL B CA 1
ATOM 1643 C C . VAL B 1 59 ? -10.305 7.125 -6.074 1 97.06 59 VAL B C 1
ATOM 1645 O O . VAL B 1 59 ? -10.938 8.156 -5.828 1 97.06 59 VAL B O 1
ATOM 1648 N N . GLU B 1 60 ? -10.719 6.227 -6.859 1 96.25 60 GLU B N 1
ATOM 1649 C CA . GLU B 1 60 ? -11.977 6.387 -7.582 1 96.25 60 GLU B CA 1
ATOM 1650 C C . GLU B 1 60 ? -13.156 5.871 -6.762 1 96.25 60 GLU B C 1
ATOM 1652 O O . GLU B 1 60 ? -13.062 4.824 -6.117 1 96.25 60 GLU B O 1
ATOM 1657 N N . GLY B 1 61 ? -14.227 6.648 -6.742 1 94.12 61 GLY B N 1
ATOM 1658 C CA . GLY B 1 61 ? -15.469 6.203 -6.137 1 94.12 61 GLY B CA 1
ATOM 1659 C C . GLY B 1 61 ? -15.547 6.48 -4.645 1 94.12 61 GLY B C 1
ATOM 1660 O O . GLY B 1 61 ? -16.406 5.949 -3.951 1 94.12 61 GLY B O 1
ATOM 1661 N N . MET B 1 62 ? -14.609 7.238 -4.184 1 94.38 62 MET B N 1
ATOM 1662 C CA . MET B 1 62 ? -14.594 7.52 -2.75 1 94.38 62 MET B CA 1
ATOM 1663 C C . MET B 1 62 ? -14.305 8.992 -2.484 1 94.38 62 MET B C 1
ATOM 1665 O O . MET B 1 62 ? -13.484 9.602 -3.18 1 94.38 62 MET B O 1
ATOM 1669 N N . PHE B 1 63 ? -15 9.492 -1.486 1 95.56 63 PHE B N 1
ATOM 1670 C CA . PHE B 1 63 ? -14.734 10.852 -1.027 1 95.56 63 PHE B CA 1
ATOM 1671 C C . PHE B 1 63 ? -14.242 10.844 0.417 1 95.56 63 PHE B C 1
ATOM 1673 O O . P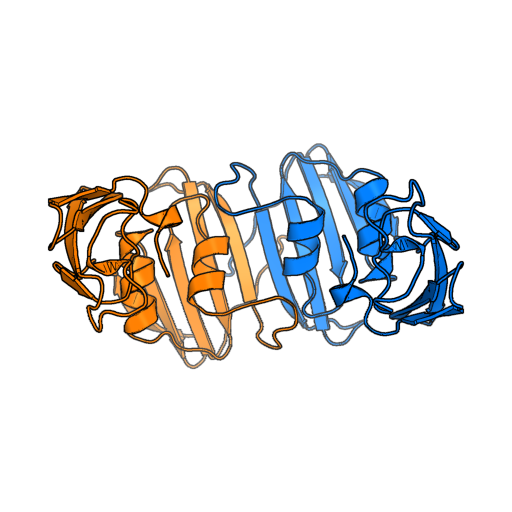HE B 1 63 ? -14.789 10.125 1.259 1 95.56 63 PHE B O 1
ATOM 1680 N N . ILE B 1 64 ? -13.305 11.609 0.616 1 95.31 64 ILE B N 1
ATOM 1681 C CA . ILE B 1 64 ? -12.609 11.633 1.896 1 95.31 64 ILE B CA 1
ATOM 1682 C C . ILE B 1 64 ? -13.469 12.344 2.941 1 95.31 64 ILE B C 1
ATOM 1684 O O . ILE B 1 64 ? -14.117 13.344 2.645 1 95.31 64 ILE B O 1
ATOM 1688 N N . ARG B 1 65 ? -13.43 11.859 4.148 1 94.56 65 ARG B N 1
ATOM 1689 C CA . ARG B 1 65 ? -14.156 12.453 5.266 1 94.56 65 ARG B CA 1
ATOM 1690 C C . ARG B 1 65 ? -13.219 13.273 6.148 1 94.56 65 ARG B C 1
ATOM 1692 O O . ARG B 1 65 ? -12 13.156 6.047 1 94.56 65 ARG B O 1
ATOM 1699 N N . ASP B 1 66 ? -13.797 13.984 7.035 1 92.44 66 ASP B N 1
ATOM 1700 C CA . ASP B 1 66 ? -13.055 14.914 7.887 1 92.44 66 ASP B CA 1
ATOM 1701 C C . ASP B 1 66 ? -12.055 14.164 8.773 1 92.44 66 ASP B C 1
ATOM 1703 O O . ASP B 1 66 ? -10.945 14.641 9 1 92.44 66 ASP B O 1
ATOM 1707 N N . GLU B 1 67 ? -12.438 13.094 9.289 1 92.44 67 GLU B N 1
ATOM 1708 C CA . GLU B 1 67 ? -11.555 12.32 10.164 1 92.44 67 GLU B CA 1
ATOM 1709 C C . GLU B 1 67 ? -10.273 11.914 9.438 1 92.44 67 GLU B C 1
ATOM 1711 O O . GLU B 1 67 ? -9.172 12.055 9.984 1 92.44 67 GLU B O 1
ATOM 1716 N N . GLU B 1 68 ? -10.422 11.453 8.211 1 95.69 68 GLU B N 1
ATOM 1717 C CA . GLU B 1 68 ? -9.258 11.086 7.41 1 95.69 68 GLU B CA 1
ATOM 1718 C C . GLU B 1 68 ? -8.43 12.312 7.039 1 95.69 68 GLU B C 1
ATOM 1720 O O . GLU B 1 68 ? -7.195 12.258 7.051 1 95.69 68 GLU B O 1
ATOM 1725 N N . LEU B 1 69 ? -9.133 13.352 6.785 1 95.62 69 LEU B N 1
ATOM 1726 C CA . LEU B 1 69 ? -8.461 14.594 6.43 1 95.62 69 LEU B CA 1
ATOM 1727 C C . LEU B 1 69 ? -7.527 15.047 7.547 1 95.62 69 LEU B C 1
ATOM 1729 O O . LEU B 1 69 ? -6.379 15.422 7.289 1 95.62 69 LEU B O 1
ATOM 1733 N N . ASN B 1 70 ? -8.008 15.023 8.734 1 94.31 70 ASN B N 1
ATOM 1734 C CA . ASN B 1 70 ? -7.215 15.445 9.891 1 94.31 70 ASN B CA 1
ATOM 1735 C C . ASN B 1 70 ? -5.98 14.57 10.07 1 94.31 70 ASN B C 1
ATOM 1737 O O . ASN B 1 70 ? -4.891 15.078 10.352 1 94.31 70 ASN B O 1
ATOM 1741 N N . LYS B 1 71 ? -6.148 13.336 9.883 1 96.88 71 LYS B N 1
ATOM 1742 C CA . LYS B 1 71 ? -5.023 12.414 10.008 1 96.88 71 LYS B CA 1
ATOM 1743 C C . LYS B 1 71 ? -3.977 12.672 8.93 1 96.88 71 LYS B C 1
ATOM 1745 O O . LYS B 1 71 ? -2.777 12.703 9.211 1 96.88 71 LYS B O 1
ATOM 1750 N N . ILE B 1 72 ? -4.422 12.891 7.719 1 97.88 72 ILE B N 1
ATOM 1751 C CA . ILE B 1 72 ? -3.521 13.141 6.594 1 97.88 72 ILE B CA 1
ATOM 1752 C C . ILE B 1 72 ? -2.762 14.445 6.82 1 97.88 72 ILE B C 1
ATOM 1754 O O . ILE B 1 72 ? -1.559 14.523 6.562 1 97.88 72 ILE B O 1
ATOM 1758 N N . ALA B 1 73 ? -3.479 15.422 7.352 1 97.44 73 ALA B N 1
ATOM 1759 C CA . ALA B 1 73 ? -2.859 16.719 7.602 1 97.44 73 ALA B CA 1
ATOM 1760 C C . ALA B 1 73 ? -1.714 16.594 8.602 1 97.44 73 ALA B C 1
ATOM 1762 O O . ALA B 1 73 ? -0.751 17.375 8.555 1 97.44 73 ALA B O 1
ATOM 1763 N N . LEU B 1 74 ? -1.783 15.672 9.492 1 97.06 74 LEU B N 1
ATOM 1764 C CA . LEU B 1 74 ? -0.76 15.484 10.516 1 97.06 74 LEU B CA 1
ATOM 1765 C C . LEU B 1 74 ? 0.516 14.906 9.906 1 97.06 74 LEU B C 1
ATOM 1767 O O . LEU B 1 74 ? 1.62 15.234 10.352 1 97.06 74 LEU B O 1
ATOM 1771 N N . ILE B 1 75 ? 0.385 14.086 8.852 1 96.62 75 ILE B N 1
ATOM 1772 C CA . ILE B 1 75 ? 1.57 13.414 8.32 1 96.62 75 ILE B CA 1
ATOM 1773 C C . ILE B 1 75 ? 2.057 14.141 7.07 1 96.62 75 ILE B C 1
ATOM 1775 O O . ILE B 1 75 ? 3.191 13.938 6.629 1 96.62 75 ILE B O 1
ATOM 1779 N N . SER B 1 76 ? 1.171 14.883 6.543 1 97.38 76 SER B N 1
ATOM 1780 C CA . SER B 1 76 ? 1.479 15.664 5.352 1 97.38 76 SER B CA 1
ATOM 1781 C C . SER B 1 76 ? 0.756 17 5.367 1 97.38 76 SER B C 1
ATOM 1783 O O . SER B 1 76 ? -0.231 17.188 4.652 1 97.38 76 SER B O 1
ATOM 1785 N N . PRO B 1 77 ? 1.291 18 6.051 1 97.12 77 PRO B N 1
ATOM 1786 C CA . PRO B 1 77 ? 0.59 19.25 6.316 1 97.12 77 PRO B CA 1
ATOM 1787 C C . PRO B 1 77 ? 0.378 20.078 5.051 1 97.12 77 PRO B C 1
ATOM 1789 O O . PRO B 1 77 ? -0.434 21.016 5.051 1 97.12 77 PRO B O 1
ATOM 1792 N N . ASN B 1 78 ? 1.051 19.781 3.975 1 95 78 ASN B N 1
ATOM 1793 C CA . ASN B 1 78 ? 0.941 20.578 2.758 1 95 78 ASN B CA 1
ATOM 1794 C C . ASN B 1 78 ? 0.16 19.844 1.673 1 95 78 ASN B C 1
ATOM 1796 O O . ASN B 1 78 ? 0.106 20.297 0.527 1 95 78 ASN B O 1
ATOM 1800 N N . ALA B 1 79 ? -0.417 18.734 2.014 1 97.81 79 ALA B N 1
ATOM 1801 C CA . ALA B 1 79 ? -1.169 17.953 1.036 1 97.81 79 ALA B CA 1
ATOM 1802 C C . ALA B 1 79 ? -2.342 18.75 0.477 1 97.81 79 ALA B C 1
ATOM 1804 O O . ALA B 1 79 ? -2.91 19.594 1.171 1 97.81 79 ALA B O 1
ATOM 1805 N N . THR B 1 80 ? -2.654 18.484 -0.712 1 97.94 80 THR B N 1
ATOM 1806 C CA . THR B 1 80 ? -3.785 19.094 -1.397 1 97.94 80 THR B CA 1
ATOM 1807 C C . THR B 1 80 ? -4.828 18.047 -1.771 1 97.94 80 THR B C 1
ATOM 1809 O O . THR B 1 80 ? -4.488 17 -2.342 1 97.94 80 THR B O 1
ATOM 1812 N N . ILE B 1 81 ? -6.039 18.328 -1.46 1 98.06 81 ILE B N 1
ATOM 1813 C CA . ILE B 1 81 ? -7.141 17.422 -1.768 1 98.06 81 ILE B CA 1
ATOM 1814 C C . ILE B 1 81 ? -7.906 17.938 -2.984 1 98.06 81 ILE B C 1
ATOM 1816 O O . ILE B 1 81 ? -8.312 19.109 -3.025 1 98.06 81 ILE B O 1
ATOM 1820 N N . ASN B 1 82 ? -8.016 17.156 -3.977 1 96.69 82 ASN B N 1
ATOM 1821 C CA . ASN B 1 82 ? -8.859 17.422 -5.141 1 96.69 82 ASN B CA 1
ATOM 1822 C C . ASN B 1 82 ? -10.055 16.484 -5.191 1 96.69 82 ASN B C 1
ATOM 1824 O O . ASN B 1 82 ? -9.891 15.266 -5.262 1 96.69 82 ASN B O 1
ATOM 1828 N N . LEU B 1 83 ? -11.203 17 -5.051 1 97.12 83 LEU B N 1
ATOM 1829 C CA . LEU B 1 83 ? -12.43 16.234 -5.234 1 97.12 83 LEU B CA 1
ATOM 1830 C C . LEU B 1 83 ? -12.883 16.266 -6.691 1 97.12 83 LEU B C 1
ATOM 1832 O O . LEU B 1 83 ? -13.102 17.344 -7.246 1 97.12 83 LEU B O 1
ATOM 1836 N N . ILE B 1 84 ? -12.922 15.102 -7.258 1 96.25 84 ILE B N 1
ATOM 1837 C CA . ILE B 1 84 ? -13.234 14.977 -8.68 1 96.25 84 ILE B CA 1
ATOM 1838 C C . ILE B 1 84 ? -14.688 14.539 -8.852 1 96.25 84 ILE B C 1
ATOM 1840 O O . ILE B 1 84 ? -15.125 13.57 -8.227 1 96.25 84 ILE B O 1
ATOM 1844 N N . ARG B 1 85 ? -15.461 15.242 -9.625 1 95.56 85 ARG B N 1
ATOM 1845 C CA . ARG B 1 85 ? -16.828 14.898 -10.039 1 95.56 85 ARG B CA 1
ATOM 1846 C C . ARG B 1 85 ? -17 15.102 -11.539 1 95.56 85 ARG B C 1
ATOM 1848 O O . ARG B 1 85 ? -16.672 16.156 -12.07 1 95.56 85 ARG B O 1
ATOM 1855 N N . ASP B 1 86 ? -17.484 14.039 -12.234 1 94.69 86 ASP B N 1
ATOM 1856 C CA . ASP B 1 86 ? -17.719 14.07 -13.672 1 94.69 86 ASP B CA 1
ATOM 1857 C C . ASP B 1 86 ? -16.453 14.508 -14.422 1 94.69 86 ASP B C 1
ATOM 1859 O O . ASP B 1 86 ? -16.5 15.43 -15.234 1 94.69 86 ASP B O 1
ATOM 1863 N N . TYR B 1 87 ? -15.344 13.969 -14.039 1 92.56 87 TYR B N 1
ATOM 1864 C CA . TYR B 1 87 ? -14.047 14.102 -14.695 1 92.56 87 TYR B CA 1
ATOM 1865 C C . TYR B 1 87 ? -13.461 15.484 -14.461 1 92.56 87 TYR B C 1
ATOM 1867 O O . TYR B 1 87 ? -12.414 15.82 -15.016 1 92.56 87 TYR B O 1
ATOM 1875 N N . GLU B 1 88 ? -14.125 16.219 -13.531 1 93.75 88 GLU B N 1
ATOM 1876 C CA . GLU B 1 88 ? -13.633 17.562 -13.266 1 93.75 88 GLU B CA 1
ATOM 1877 C C . GLU B 1 88 ? -13.383 17.781 -11.781 1 93.75 88 GLU B C 1
ATOM 1879 O O . GLU B 1 88 ? -14.039 17.156 -10.938 1 93.75 88 GLU B O 1
ATOM 1884 N N . ILE B 1 89 ? -12.438 18.75 -11.602 1 94.56 89 ILE B N 1
ATOM 1885 C CA . ILE B 1 89 ? -12.18 19.125 -10.219 1 94.56 89 ILE B CA 1
ATOM 1886 C C . ILE B 1 89 ? -13.336 19.969 -9.688 1 94.56 89 ILE B C 1
ATOM 1888 O O . ILE B 1 89 ? -13.602 21.062 -10.188 1 94.56 89 ILE B O 1
ATOM 1892 N N . GLU B 1 90 ? -14.047 19.422 -8.773 1 96.5 90 GLU B N 1
ATOM 1893 C CA . GLU B 1 90 ? -15.125 20.156 -8.125 1 96.5 90 GLU B CA 1
ATOM 1894 C C . GLU B 1 90 ? -14.594 21.078 -7.023 1 96.5 90 GLU B C 1
ATOM 1896 O O . GLU B 1 90 ? -15.031 22.219 -6.891 1 96.5 90 GLU B O 1
ATOM 1901 N N . ARG B 1 91 ? -13.703 20.531 -6.207 1 96.19 91 ARG B N 1
ATOM 1902 C CA . ARG B 1 91 ? -13.086 21.281 -5.117 1 96.19 91 ARG B CA 1
ATOM 1903 C C . ARG B 1 91 ? -11.609 20.922 -4.98 1 96.19 91 ARG B C 1
ATOM 1905 O O . ARG B 1 91 ? -11.234 19.766 -5.113 1 96.19 91 ARG B O 1
ATOM 1912 N N . LYS B 1 92 ? -10.852 21.922 -4.777 1 95.44 92 LYS B N 1
ATOM 1913 C CA . LYS B 1 92 ? -9.43 21.797 -4.48 1 95.44 92 LYS B CA 1
ATOM 1914 C C . LYS B 1 92 ? -9.047 22.609 -3.246 1 95.44 92 LYS B C 1
ATOM 1916 O O . LYS B 1 92 ? -9.328 23.812 -3.174 1 95.44 92 LYS B O 1
ATOM 1921 N N . PHE B 1 93 ? -8.508 21.922 -2.273 1 96.06 93 PHE B N 1
ATOM 1922 C CA . PHE B 1 93 ? -8.117 22.672 -1.084 1 96.06 93 PHE B CA 1
ATOM 1923 C C . PHE B 1 93 ? -6.934 22 -0.393 1 96.06 93 PHE B C 1
ATOM 1925 O O . PHE B 1 93 ? -6.742 20.797 -0.501 1 96.06 93 PHE B O 1
ATOM 1932 N N . LYS B 1 94 ? -6.203 22.797 0.333 1 96.06 94 LYS B N 1
ATOM 1933 C CA . LYS B 1 94 ? -5.105 22.312 1.164 1 96.06 94 LYS B CA 1
ATOM 1934 C C . LYS B 1 94 ? -5.617 21.812 2.512 1 96.06 94 LYS B C 1
ATOM 1936 O O . LYS B 1 94 ? -6.562 22.375 3.07 1 96.06 94 LYS B O 1
ATOM 1941 N N . VAL B 1 95 ? -4.922 20.828 2.967 1 96.38 95 VAL B N 1
ATOM 1942 C CA . VAL B 1 95 ? -5.254 20.422 4.324 1 96.38 95 VAL B CA 1
ATOM 1943 C C . VAL B 1 95 ? -4.641 21.391 5.328 1 96.38 95 VAL B C 1
ATOM 1945 O O . VAL B 1 95 ? -3.76 22.172 4.98 1 96.38 95 VAL B O 1
ATOM 1948 N N . SER B 1 96 ? -5.16 21.328 6.543 1 92.69 96 SER B N 1
ATOM 1949 C CA . SER B 1 96 ? -4.641 22.109 7.668 1 92.69 96 SER B C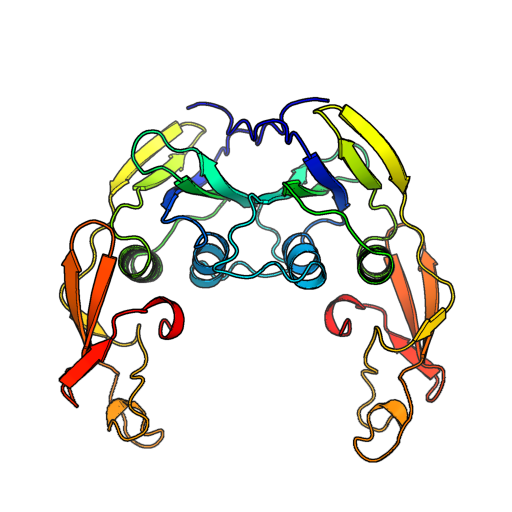A 1
ATOM 1950 C C . SER B 1 96 ? -4.691 21.297 8.961 1 92.69 96 SER B C 1
ATOM 1952 O O . SER B 1 96 ? -5.766 20.875 9.398 1 92.69 96 SER B O 1
ATOM 1954 N N . PRO B 1 97 ? -3.514 21.125 9.43 1 94.81 97 PRO B N 1
ATOM 1955 C CA . PRO B 1 97 ? -3.541 20.391 10.695 1 94.81 97 PRO B CA 1
ATOM 1956 C C . PRO B 1 97 ? -4.332 21.109 11.781 1 94.81 97 PRO B C 1
ATOM 1958 O O . PRO B 1 97 ? -4.234 22.328 11.914 1 94.81 97 PRO B O 1
ATOM 1961 N N . PRO B 1 98 ? -5.102 20.375 12.5 1 95.25 98 PRO B N 1
ATOM 1962 C CA . PRO B 1 98 ? -5.801 20.969 13.641 1 95.25 98 PRO B CA 1
ATOM 1963 C C . PRO B 1 98 ? -4.855 21.344 14.781 1 95.25 98 PRO B C 1
ATOM 1965 O O . PRO B 1 98 ? -3.732 20.844 14.852 1 95.25 98 PRO B O 1
ATOM 1968 N N . GLU B 1 99 ? -5.348 22.203 15.648 1 96.75 99 GLU B N 1
ATOM 1969 C CA . GLU B 1 99 ? -4.539 22.609 16.797 1 96.75 99 GLU B CA 1
ATOM 1970 C C . GLU B 1 99 ? -4.527 21.531 17.875 1 96.75 99 GLU B C 1
ATOM 1972 O O . GLU B 1 99 ? -3.555 21.422 18.625 1 96.75 99 GLU B O 1
ATOM 1977 N N . VAL B 1 100 ? -5.668 20.906 17.922 1 97.62 100 VAL B N 1
ATOM 1978 C CA . VAL B 1 100 ? -5.828 19.859 18.906 1 97.62 100 VAL B CA 1
ATOM 1979 C C . VAL B 1 100 ? -6.465 18.625 18.266 1 97.62 100 VAL B C 1
ATOM 1981 O O . VAL B 1 100 ? -7.371 18.75 17.438 1 97.62 100 VAL B O 1
ATOM 1984 N N . VAL B 1 101 ? -5.93 17.453 18.609 1 96.75 101 VAL B N 1
ATOM 1985 C CA . VAL B 1 101 ? -6.559 16.219 18.125 1 96.75 101 VAL B CA 1
ATOM 1986 C C . VAL B 1 101 ? -6.891 15.305 19.297 1 96.75 101 VAL B C 1
ATOM 1988 O O . VAL B 1 101 ? -6.145 15.258 20.281 1 96.75 101 VAL B O 1
ATOM 1991 N N . GLU B 1 102 ? -8.008 14.633 19.156 1 95.81 102 GLU B N 1
ATOM 1992 C CA . GLU B 1 102 ? -8.43 13.641 20.141 1 95.81 102 GLU B CA 1
ATOM 1993 C C . GLU B 1 102 ? -8.703 12.297 19.484 1 95.81 102 GLU B C 1
ATOM 1995 O O . GLU B 1 102 ? -9.438 12.211 18.5 1 95.81 102 GLU B O 1
ATOM 2000 N N . GLY B 1 103 ? -8.062 11.289 19.969 1 93.5 103 GLY B N 1
ATOM 2001 C CA . GLY B 1 103 ? -8.328 9.938 19.5 1 93.5 103 GLY B CA 1
ATOM 2002 C C . GLY B 1 103 ? -7.652 9.609 18.188 1 93.5 103 GLY B C 1
ATOM 2003 O O . GLY B 1 103 ? -8.023 8.641 17.516 1 93.5 103 GLY B O 1
ATOM 2004 N N . VAL B 1 104 ? -6.676 10.367 17.844 1 94.88 104 VAL B N 1
ATOM 2005 C CA . VAL B 1 104 ? -6.047 10.219 16.531 1 94.88 104 VAL B CA 1
ATOM 2006 C C . VAL B 1 104 ? -4.617 9.695 16.703 1 94.88 104 VAL B C 1
ATOM 2008 O O . VAL B 1 104 ? -4.102 8.984 15.836 1 94.88 104 VAL B O 1
ATOM 2011 N N . LEU B 1 105 ? -4.016 10.008 17.844 1 96.19 105 LEU B N 1
ATOM 2012 C CA . LEU B 1 105 ? -2.639 9.633 18.156 1 96.19 105 LEU B CA 1
ATOM 2013 C C . LEU B 1 105 ? -2.564 8.836 19.453 1 96.19 105 LEU B C 1
ATOM 2015 O O . LEU B 1 105 ? -3.391 9.023 20.344 1 96.19 105 LEU B O 1
ATOM 2019 N N . LYS B 1 106 ? -1.627 8.031 19.453 1 95.56 106 LYS B N 1
ATOM 2020 C CA . LYS B 1 106 ? -1.277 7.348 20.688 1 95.56 106 LYS B CA 1
ATOM 2021 C C . LYS B 1 106 ? -0.025 7.953 21.312 1 95.56 106 LYS B C 1
ATOM 2023 O O . LYS B 1 106 ? 0.917 8.32 20.609 1 95.56 106 LYS B O 1
ATOM 2028 N N . CYS B 1 107 ? -0.063 7.941 22.594 1 96.81 107 CYS B N 1
ATOM 2029 C CA . CYS B 1 107 ? 1.083 8.508 23.312 1 96.81 107 CYS B CA 1
ATOM 2030 C C . CYS B 1 107 ? 2.227 7.5 23.375 1 96.81 107 CYS B C 1
ATOM 2032 O O . CYS B 1 107 ? 2.012 6.332 23.703 1 96.81 107 CYS B O 1
ATOM 2034 N N . PRO B 1 108 ? 3.42 7.922 23.047 1 96 108 PRO B N 1
ATOM 2035 C CA . PRO B 1 108 ? 4.559 7 23.109 1 96 108 PRO B CA 1
ATOM 2036 C C . PRO B 1 108 ? 4.98 6.672 24.531 1 96 108 PRO B C 1
ATOM 2038 O O . PRO B 1 108 ? 5.766 5.75 24.75 1 96 108 PRO B O 1
ATOM 2041 N N . ASN B 1 109 ? 4.492 7.496 25.5 1 96.19 109 ASN B N 1
ATOM 2042 C CA . ASN B 1 109 ? 4.785 7.227 26.891 1 96.19 109 ASN B CA 1
ATOM 2043 C C . ASN B 1 109 ? 3.91 6.105 27.453 1 96.19 109 ASN B C 1
ATOM 2045 O O . ASN B 1 109 ? 2.725 6.316 27.719 1 96.19 109 ASN B O 1
ATOM 2049 N N . HIS B 1 110 ? 4.5 5.008 27.609 1 94.31 110 HIS B N 1
ATOM 2050 C CA . HIS B 1 110 ? 3.746 3.832 28.031 1 94.31 110 HIS B CA 1
ATOM 2051 C C . HIS B 1 110 ? 3.031 4.07 29.359 1 94.31 110 HIS B C 1
ATOM 2053 O O . HIS B 1 110 ? 1.984 3.475 29.609 1 94.31 110 HIS B O 1
ATOM 2059 N N . ALA B 1 111 ? 3.592 5 30.172 1 94.12 111 ALA B N 1
ATOM 2060 C CA . ALA B 1 111 ? 3.029 5.266 31.5 1 94.12 111 ALA B CA 1
ATOM 2061 C C . ALA B 1 111 ? 1.967 6.359 31.438 1 94.12 111 ALA B C 1
ATOM 2063 O O . ALA B 1 111 ? 1.378 6.723 32.469 1 94.12 111 ALA B O 1
ATOM 2064 N N . CYS B 1 112 ? 1.806 6.844 30.281 1 96.5 112 CYS B N 1
ATOM 2065 C CA . CYS B 1 112 ? 0.815 7.902 30.141 1 96.5 112 CYS B CA 1
ATOM 2066 C C . CYS B 1 112 ? -0.579 7.402 30.484 1 96.5 112 CYS B C 1
ATOM 2068 O O . CYS B 1 112 ? -0.974 6.309 30.078 1 96.5 112 CYS B O 1
ATOM 2070 N N . ILE B 1 113 ? -1.369 8.172 31.203 1 95.56 113 ILE B N 1
ATOM 2071 C CA . ILE B 1 113 ? -2.689 7.785 31.688 1 95.56 113 ILE B CA 1
ATOM 2072 C C . ILE B 1 113 ? -3.609 7.5 30.5 1 95.56 113 ILE B C 1
ATOM 2074 O O . ILE B 1 113 ? -4.527 6.68 30.594 1 95.56 113 ILE B O 1
ATOM 2078 N N . SER B 1 114 ? -3.346 8.125 29.406 1 93.88 114 SER B N 1
ATOM 2079 C CA . SER B 1 114 ? -4.199 7.949 28.234 1 93.88 114 SER B CA 1
ATOM 2080 C C . SER B 1 114 ? -4.012 6.562 27.625 1 93.88 114 SER B C 1
ATOM 2082 O O . SER B 1 114 ? -4.816 6.133 26.781 1 93.88 114 SER B O 1
ATOM 2084 N N . ASN B 1 115 ? -2.996 5.863 27.891 1 93.44 115 ASN B N 1
ATOM 2085 C CA . ASN B 1 115 ? -2.742 4.52 27.391 1 93.44 115 ASN B CA 1
ATOM 2086 C C . ASN B 1 115 ? -3.371 3.459 28.297 1 93.44 115 ASN B C 1
ATOM 2088 O O . ASN B 1 115 ? -3.34 2.268 27.984 1 93.44 115 ASN B O 1
ATOM 2092 N N . ALA B 1 116 ? -3.936 3.875 29.375 1 88.75 116 ALA B N 1
ATOM 2093 C CA . ALA B 1 116 ? -4.465 2.926 30.344 1 88.75 116 ALA B CA 1
ATOM 2094 C C . ALA B 1 116 ? -5.758 2.289 29.844 1 88.75 116 ALA B C 1
ATOM 2096 O O . ALA B 1 116 ? -6.715 2.994 29.516 1 88.75 116 ALA B O 1
ATOM 2097 N N . GLU B 1 117 ? -5.812 1.039 29.672 1 82.5 117 GLU B N 1
ATOM 2098 C CA . GLU B 1 117 ? -6.934 0.293 29.094 1 82.5 117 GLU B CA 1
ATOM 2099 C C . GLU B 1 117 ? -8.203 0.495 29.906 1 82.5 117 GLU B C 1
ATOM 2101 O O . GLU B 1 117 ? -9.305 0.563 29.359 1 82.5 117 GLU B O 1
ATOM 2106 N N . ARG B 1 118 ? -8.078 0.598 31.188 1 85 118 ARG B N 1
ATOM 2107 C CA . ARG B 1 118 ? -9.25 0.601 32.062 1 85 118 ARG B CA 1
ATOM 2108 C C . ARG B 1 118 ? -9.773 2.018 32.281 1 85 118 ARG B C 1
ATOM 2110 O O . ARG B 1 118 ? -10.844 2.209 32.844 1 85 118 ARG B O 1
ATOM 2117 N N . GLU B 1 119 ? -9.109 2.988 31.859 1 80.38 119 GLU B N 1
ATOM 2118 C CA . GLU B 1 119 ? -9.523 4.379 32 1 80.38 119 GLU B CA 1
ATOM 2119 C C . GLU B 1 119 ? -10.172 4.91 30.734 1 80.38 119 GLU B C 1
ATOM 2121 O O . GLU B 1 119 ? -9.656 4.711 29.641 1 80.38 119 GLU B O 1
ATOM 2126 N N . PRO B 1 120 ? -11.312 5.488 30.953 1 88.5 120 PRO B N 1
ATOM 2127 C CA . PRO B 1 120 ? -12 6.055 29.797 1 88.5 120 PRO B CA 1
ATOM 2128 C C . PRO B 1 120 ? -11.422 7.402 29.375 1 88.5 120 PRO B C 1
ATOM 2130 O O . PRO B 1 120 ? -12.141 8.414 29.375 1 88.5 120 PRO B O 1
ATOM 2133 N N . ILE B 1 121 ? -10.172 7.508 29.125 1 93.56 121 ILE B N 1
ATOM 2134 C CA . ILE B 1 121 ? -9.492 8.734 28.734 1 93.56 121 ILE B CA 1
ATOM 2135 C C . ILE B 1 121 ? -9.102 8.641 27.25 1 93.56 121 ILE B C 1
ATOM 2137 O O . ILE B 1 121 ? -8.516 7.645 26.828 1 93.56 121 ILE B O 1
ATOM 2141 N N . THR B 1 122 ? -9.477 9.555 26.531 1 94.56 122 THR B N 1
ATOM 2142 C CA . THR B 1 122 ? -9.125 9.633 25.125 1 94.56 122 THR B CA 1
ATOM 2143 C C . THR B 1 122 ? -7.809 10.391 24.938 1 94.56 122 THR B C 1
ATOM 2145 O O . THR B 1 122 ? -7.633 11.484 25.469 1 94.56 122 THR B O 1
ATOM 2148 N N . PRO B 1 123 ? -6.926 9.781 24.266 1 96.19 123 PRO B N 1
ATOM 2149 C CA . PRO B 1 123 ? -5.68 10.516 24.016 1 96.19 123 PRO B CA 1
ATOM 2150 C C . PRO B 1 123 ? -5.922 11.875 23.375 1 96.19 123 PRO B C 1
ATOM 2152 O O . PRO B 1 123 ? -6.797 12.016 22.516 1 96.19 123 PRO B O 1
ATOM 2155 N N . LYS B 1 124 ? -5.254 12.906 23.891 1 97.5 124 LYS B N 1
ATOM 2156 C CA . LYS B 1 124 ? -5.371 14.289 23.438 1 97.5 124 LYS B CA 1
ATOM 2157 C C . LYS B 1 124 ? -3.998 14.922 23.234 1 97.5 124 LYS B C 1
ATOM 2159 O O . LYS B 1 124 ? -3.104 14.758 24.062 1 97.5 124 LYS B O 1
ATOM 2164 N N . PHE B 1 125 ? -3.873 15.602 22.109 1 98.12 125 PHE B N 1
ATOM 2165 C CA . PHE B 1 125 ? -2.57 16.172 21.797 1 98.12 125 PHE B CA 1
ATOM 2166 C C . PHE B 1 125 ? -2.717 17.594 21.234 1 98.12 125 PHE B C 1
ATOM 2168 O O . PHE B 1 125 ? -3.674 17.875 20.516 1 98.12 125 PHE B O 1
ATOM 2175 N N . TYR B 1 126 ? -1.777 18.438 21.562 1 98.62 126 TYR B N 1
ATOM 2176 C CA . TYR B 1 126 ? -1.62 19.734 20.922 1 98.62 126 TYR B CA 1
ATOM 2177 C C . TYR B 1 126 ? -0.68 19.656 19.734 1 98.62 126 TYR B C 1
ATOM 2179 O O . TYR B 1 126 ? 0.409 19.094 19.828 1 98.62 126 TYR B O 1
ATOM 2187 N N . ILE B 1 127 ? -1.107 20.25 18.609 1 98.44 127 ILE B N 1
ATOM 2188 C CA . ILE B 1 127 ? -0.362 20.094 17.359 1 98.44 127 ILE B CA 1
ATOM 2189 C C . ILE B 1 127 ? 0.366 21.391 17.031 1 98.44 127 ILE B C 1
ATOM 2191 O O . ILE B 1 127 ? -0.199 22.484 17.172 1 98.44 127 ILE B O 1
ATOM 2195 N N . LYS B 1 128 ? 1.566 21.281 16.703 1 97.38 128 LYS B N 1
ATOM 2196 C CA . LYS B 1 128 ? 2.359 22.375 16.156 1 97.38 128 LYS B CA 1
ATOM 2197 C C . LYS B 1 128 ? 2.867 22.047 14.758 1 97.38 128 LYS B C 1
ATOM 2199 O O . LYS B 1 128 ? 3.449 20.984 14.539 1 97.38 128 LYS B O 1
ATOM 2204 N N . THR B 1 129 ? 2.6 22.906 13.797 1 95.94 129 THR B N 1
ATOM 2205 C CA . THR B 1 129 ? 3 22.672 12.422 1 95.94 129 THR B CA 1
ATOM 2206 C C . THR B 1 129 ? 4.066 23.672 11.984 1 95.94 129 THR B C 1
ATOM 2208 O O . THR B 1 129 ? 3.9 24.875 12.172 1 95.94 129 THR B O 1
ATOM 2211 N N . GLU B 1 130 ? 5.156 23.141 11.531 1 91.5 130 GLU B N 1
ATOM 2212 C CA . GLU B 1 130 ? 6.219 23.938 10.93 1 91.5 130 GLU B CA 1
ATOM 2213 C C . GLU B 1 130 ? 6.555 23.453 9.523 1 91.5 130 GLU B C 1
ATOM 2215 O O . GLU B 1 130 ? 7.16 22.391 9.359 1 91.5 130 GLU B O 1
ATOM 2220 N N . GLU B 1 131 ? 6.25 24.281 8.586 1 87.75 131 GLU B N 1
ATOM 2221 C CA . GLU B 1 131 ? 6.516 23.969 7.188 1 87.75 131 GLU B CA 1
ATOM 2222 C C . GLU B 1 131 ? 5.906 22.625 6.801 1 87.75 131 GLU B C 1
ATOM 2224 O O . GLU B 1 131 ? 4.688 22.453 6.855 1 87.75 131 GLU B O 1
ATOM 2229 N N . MET B 1 132 ? 6.766 21.562 6.629 1 88.44 132 MET B N 1
ATOM 2230 C CA . MET B 1 132 ? 6.293 20.297 6.078 1 88.44 132 MET B CA 1
ATOM 2231 C C . MET B 1 132 ? 6.156 19.234 7.172 1 88.44 132 MET B C 1
ATOM 2233 O O . MET B 1 132 ? 5.969 18.047 6.879 1 88.44 132 MET B O 1
ATOM 2237 N N . ARG B 1 133 ? 6.23 19.781 8.43 1 94.31 133 ARG B N 1
ATOM 2238 C CA . ARG B 1 133 ? 6.211 18.812 9.516 1 94.31 133 ARG B CA 1
ATOM 2239 C C . ARG B 1 133 ? 5.266 19.266 10.633 1 94.31 133 ARG B C 1
ATOM 2241 O O . ARG B 1 133 ? 5.176 20.453 10.938 1 94.31 133 ARG B O 1
ATOM 2248 N N . ALA B 1 134 ? 4.594 18.266 11.172 1 96.69 134 ALA B N 1
ATOM 2249 C CA . ALA B 1 134 ? 3.795 18.5 12.375 1 96.69 134 ALA B CA 1
ATOM 2250 C C . ALA B 1 134 ? 4.363 17.734 13.57 1 96.69 134 ALA B C 1
ATOM 2252 O O . ALA B 1 134 ? 4.914 16.641 13.406 1 96.69 134 ALA B O 1
ATOM 2253 N N . THR B 1 135 ? 4.305 18.344 14.688 1 97.56 135 THR B N 1
ATOM 2254 C CA . THR B 1 135 ? 4.656 17.703 15.953 1 97.56 135 THR B CA 1
ATOM 2255 C C . THR B 1 135 ? 3.482 17.75 16.922 1 97.56 135 THR B C 1
ATOM 2257 O O . THR B 1 135 ? 2.514 18.484 16.703 1 97.56 135 THR B O 1
ATOM 2260 N N . ALA B 1 136 ? 3.607 16.922 17.906 1 98.06 136 ALA B N 1
ATOM 2261 C CA . ALA B 1 136 ? 2.521 16.844 18.891 1 98.06 136 ALA B CA 1
ATOM 2262 C C . ALA B 1 136 ? 3.066 16.844 20.312 1 98.06 136 ALA B C 1
ATOM 2264 O O . ALA B 1 136 ? 4.195 16.391 20.547 1 98.06 136 ALA B O 1
ATOM 2265 N N . ARG B 1 137 ? 2.225 17.391 21.188 1 98.5 137 ARG B N 1
ATOM 2266 C CA . ARG B 1 137 ? 2.486 17.328 22.625 1 98.5 137 ARG B CA 1
ATOM 2267 C C . ARG B 1 137 ? 1.287 16.766 23.391 1 98.5 137 ARG B C 1
ATOM 2269 O O . ARG B 1 137 ? 0.174 17.281 23.266 1 98.5 137 ARG B O 1
ATOM 2276 N N . CYS B 1 138 ? 1.581 15.758 24.141 1 98.5 138 CYS B N 1
ATOM 2277 C CA . CYS B 1 138 ? 0.508 15.086 24.859 1 98.5 138 CYS B CA 1
ATOM 2278 C C . CYS B 1 138 ? -0.076 16 25.938 1 98.5 138 CYS B C 1
ATOM 2280 O O . CYS B 1 138 ? 0.664 16.594 26.719 1 98.5 138 CYS B O 1
ATOM 2282 N N . HIS B 1 139 ? -1.336 16.062 25.984 1 98.25 139 HIS B N 1
ATOM 2283 C CA . HIS B 1 139 ? -2.051 16.891 26.953 1 98.25 139 HIS B CA 1
ATOM 2284 C C . HIS B 1 139 ? -1.817 16.406 28.375 1 98.25 139 HIS B C 1
ATOM 2286 O O . HIS B 1 139 ? -1.757 17.203 29.312 1 98.25 139 HIS B O 1
ATOM 2292 N N . TYR B 1 140 ? -1.63 15.141 28.562 1 97.5 140 TYR B N 1
ATOM 2293 C CA . TYR B 1 140 ? -1.642 14.531 29.891 1 97.5 140 TYR B CA 1
ATOM 2294 C C . TYR B 1 140 ? -0.235 14.469 30.484 1 97.5 140 TYR B C 1
ATOM 2296 O O . TYR B 1 140 ? -0.004 14.898 31.609 1 97.5 140 TYR B O 1
ATOM 2304 N N . CYS B 1 141 ? 0.72 13.984 29.688 1 97.88 141 CYS B N 1
ATOM 2305 C CA . CYS B 1 141 ? 2.047 13.797 30.266 1 97.88 141 CYS B CA 1
ATOM 2306 C C . CYS B 1 141 ? 3.027 14.828 29.719 1 97.88 141 CYS B C 1
ATOM 2308 O O . CYS B 1 141 ? 4.148 14.945 30.219 1 97.88 141 CYS B O 1
ATOM 2310 N N . GLY B 1 142 ? 2.701 15.531 28.656 1 97.88 142 GLY B N 1
ATOM 2311 C CA . GLY B 1 142 ? 3.514 16.609 28.125 1 97.88 142 GLY B CA 1
ATOM 2312 C C . GLY B 1 142 ? 4.582 16.141 27.156 1 97.88 142 GLY B C 1
ATOM 2313 O O . GLY B 1 142 ? 5.328 16.953 26.594 1 97.88 142 GLY B O 1
ATOM 2314 N N . ARG B 1 143 ? 4.578 14.867 26.844 1 97.31 143 ARG B N 1
ATOM 2315 C CA . ARG B 1 143 ? 5.598 14.328 25.953 1 97.31 143 ARG B CA 1
ATOM 2316 C C . ARG B 1 143 ? 5.426 14.867 24.531 1 97.31 143 ARG B C 1
ATOM 2318 O O . ARG B 1 143 ? 4.305 14.938 24.031 1 97.31 143 ARG B O 1
ATOM 2325 N N . LYS B 1 144 ? 6.574 15.195 24 1 97.38 144 LYS B N 1
ATOM 2326 C CA . LYS B 1 144 ? 6.586 15.656 22.625 1 97.38 144 LYS B CA 1
ATOM 2327 C C . LYS B 1 144 ? 6.805 14.5 21.656 1 97.38 144 LYS B C 1
ATOM 2329 O O . LYS B 1 144 ? 7.594 13.594 21.922 1 97.38 144 LYS B O 1
ATOM 2334 N N . ILE B 1 145 ? 6.086 14.586 20.578 1 96.81 145 ILE B N 1
ATOM 2335 C CA . ILE B 1 145 ? 6.203 13.586 19.531 1 96.81 145 ILE B CA 1
ATOM 2336 C C . ILE B 1 145 ? 6.613 14.258 18.219 1 96.81 145 ILE B C 1
ATOM 2338 O O . ILE B 1 145 ? 5.902 15.133 17.719 1 96.81 145 ILE B O 1
ATOM 2342 N N . GLU B 1 146 ? 7.703 13.891 17.641 1 94.5 146 GLU B N 1
ATOM 2343 C CA . GLU B 1 146 ? 8.172 14.477 16.391 1 94.5 146 GLU B CA 1
ATOM 2344 C C . GLU B 1 146 ? 7.852 13.57 15.203 1 94.5 146 GLU B C 1
ATOM 2346 O O . GLU B 1 146 ? 7.555 14.047 14.109 1 94.5 146 GLU B O 1
ATOM 2351 N N . ASN B 1 147 ? 7.883 12.242 15.297 1 93 147 ASN B N 1
ATOM 2352 C CA . ASN B 1 147 ? 7.59 11.273 14.25 1 93 147 ASN B CA 1
ATOM 2353 C C . ASN B 1 147 ? 6.152 10.766 14.336 1 93 147 ASN B C 1
ATOM 2355 O O . ASN B 1 147 ? 5.922 9.578 14.586 1 93 147 ASN B O 1
ATOM 2359 N N . LEU B 1 148 ? 5.23 11.586 13.992 1 96 148 LEU B N 1
ATOM 2360 C CA . LEU B 1 148 ? 3.811 11.328 14.211 1 96 148 LEU B CA 1
ATOM 2361 C C . LEU B 1 148 ? 3.363 10.094 13.438 1 96 148 LEU B C 1
ATOM 2363 O O . LEU B 1 148 ? 2.42 9.406 13.844 1 96 148 LEU B O 1
ATOM 2367 N N . ASP B 1 149 ? 4.07 9.781 12.359 1 94.38 149 ASP B N 1
ATOM 2368 C CA . ASP B 1 149 ? 3.713 8.672 11.484 1 94.38 149 ASP B CA 1
ATOM 2369 C C . ASP B 1 149 ? 3.514 7.383 12.281 1 94.38 149 ASP B C 1
ATOM 2371 O O . ASP B 1 149 ? 2.623 6.59 11.977 1 94.38 149 ASP B O 1
ATOM 2375 N N . ASN B 1 150 ? 4.285 7.242 13.312 1 93.56 150 ASN B N 1
ATOM 2376 C CA . ASN B 1 150 ? 4.348 5.992 14.07 1 93.56 150 ASN B CA 1
ATOM 2377 C C . ASN B 1 150 ? 3.25 5.922 15.125 1 93.56 150 ASN B C 1
ATOM 2379 O O . ASN B 1 150 ? 3.051 4.879 15.75 1 93.56 150 ASN B O 1
ATOM 2383 N N . TYR B 1 151 ? 2.512 6.961 15.289 1 95.25 151 TYR B N 1
ATOM 2384 C CA . TYR B 1 151 ? 1.627 7.016 16.453 1 95.25 151 TYR B CA 1
ATOM 2385 C C . TYR B 1 151 ? 0.201 7.359 16.031 1 95.25 151 TYR B C 1
ATOM 2387 O O . TYR B 1 151 ? -0.664 7.586 16.875 1 95.25 151 TYR B O 1
ATOM 2395 N N . ILE B 1 152 ? 0.028 7.434 14.703 1 92.94 152 ILE B N 1
ATOM 2396 C CA . ILE B 1 152 ? -1.328 7.641 14.203 1 92.94 152 ILE B CA 1
ATOM 2397 C C . ILE B 1 152 ? -2.145 6.359 14.383 1 92.94 152 ILE B C 1
ATOM 2399 O O . ILE B 1 152 ? -1.685 5.27 14.039 1 92.94 152 ILE B O 1
ATOM 2403 N N . SER B 1 153 ? -3.268 6.426 14.977 1 82.75 153 SER B N 1
ATOM 2404 C CA . SER B 1 153 ? -4.125 5.285 15.281 1 82.75 153 SER B CA 1
ATOM 2405 C C . SER B 1 153 ? -4.953 4.875 14.07 1 82.75 153 SER B C 1
ATOM 2407 O O . SER B 1 153 ? -5.297 5.715 13.234 1 82.75 153 SER B O 1
#

Solvent-accessible surface area (backbone atoms only — not comparable to full-atom values): 16274 Å² total; per-residue (Å²): 133,78,54,52,60,43,71,77,54,47,38,19,30,34,40,36,53,26,42,53,21,37,43,60,49,50,36,50,64,70,67,57,52,67,63,46,83,55,33,34,37,38,37,24,40,36,84,30,94,88,66,57,38,21,9,31,40,37,35,39,77,41,75,85,49,69,71,47,47,44,55,45,9,44,63,16,34,64,17,31,42,33,36,28,49,85,63,32,79,72,44,76,46,68,43,62,54,56,57,62,48,68,67,46,49,54,74,87,50,79,83,33,70,48,66,37,84,87,46,97,47,69,30,42,30,40,44,46,75,55,86,74,41,35,33,36,28,32,68,83,75,57,53,73,39,68,69,49,77,81,27,55,108,132,78,54,52,60,43,70,78,53,45,37,21,30,35,39,36,54,27,43,52,22,37,44,62,51,50,34,50,64,70,69,57,52,68,64,46,83,54,32,35,37,38,37,23,41,37,83,31,93,88,63,57,37,21,9,32,39,37,36,41,78,41,75,85,49,70,72,45,47,45,55,45,10,45,66,16,32,64,17,31,41,34,35,28,48,84,64,33,79,73,43,75,47,68,44,63,53,55,59,61,46,68,67,45,50,54,74,87,50,79,83,32,69,49,67,38,85,87,45,97,48,70,30,41,30,41,43,47,76,55,84,72,42,37,33,34,28,32,68,84,77,56,53,73,39,69,69,50,78,82,28,56,107

InterPro domains:
  IPR002801 Aspartate transcarbamylase regulatory subunit [MF_00002] (1-152)
  IPR002801 Aspartate transcarbamylase regulatory subunit [PTHR35805] (3-146)
  IPR002801 Aspartate transcarbamylase regulatory subunit [TIGR00240] (1-152)
  IPR020542 Aspartate carbamoyltransferase regulatory subunit, C-terminal [PF02748] (101-147)
  IPR020545 Aspartate carbamoyltransferase regulatory subunit, N-terminal [PF01948] (5-95)
  IPR036792 Aspartate carbamoyltransferase regulatory subunit, C-terminal domain superfamily [SSF57825] (99-146)
  IPR036793 Aspartate carbamoyltransferase regulatory subunit, N-terminal domain superfamily [G3DSA:3.30.70.140] (1-96)
  IPR036793 Aspartate carbamoyltransferase regulatory subunit, N-terminal domain superfamily [SSF54893] (3-98)

Nearest PDB structures (foldseek):
  2yww-assembly1_A  TM=8.796E-01  e=8.203E-17  Methanocaldococcus jannaschii
  2ipo-assembly1_B-3  TM=7.772E-01  e=4.019E-17  Escherichia coli
  2qgf-assembly1_D  TM=7.630E-01  e=2.002E-16  Escherichia coli
  1nbe-assembly1_B  TM=7.576E-01  e=3.221E-16  Escherichia coli
  3at1-assembly1_D-3  TM=7.688E-01  e=1.702E-15  Escherichia coli

Foldseek 3Di:
DDPPPPDQAAFWKKKWFQAAPCVVVLCVLVVNDPPDPWDKDKDGQPQDPVRRGGMMITTHPYYDDPLSLQLSCQRFVFMKMFGHHRSDGPDIDGGHHDQKDWQFFDDPPCPFPCVDPVDPHIWMWGWDDDDGHIKIATPGPGDIGGNRSVTTD/DDPPPPDQAAFWKKKWFQPAPCVVVLCVLVVNDPPDPWDKDKDGQPQDPVRRGGMMITTHPYDDDPLSLQLSCQRFVFMKMFGHHRSDGPDIDGGHHDQKDWQFFDDPPCPFPCVDPVDPHIWMWGWDDDDGHIKIATPGPGDIGGNRSVTTD